Protein 2QQ9 (pdb70)

GO terms:
  GO:0017124 SH3 domain binding (F, IMP)
  GO:0042802 identical protein binding (F, IPI)

Organism: Corynebacterium diphtheriae (strain ATCC 700971 / NCTC 13129 / Biotype gravis) (NCBI:txid257309)

InterPro domains:
  IPR001367 Iron dependent repressor, metal binding and dimerisation domain [PF02742] (65-133)
  IPR007167 Ferrous iron transporter FeoA-like domain [SM00899] (150-225)
  IPR008988 Transcriptional repressor, C-terminal [SSF50037] (130-225)
  IPR022687 DTXR-type, HTH domain [PF01325] (3-61)
  IPR022687 DTXR-type, HTH domain [PS50944] (4-65)
  IPR022689 Iron dependent repressor [SM00529] (26-125)
  IPR036388 Winged helix-like DNA-binding domain superfamily [G3DSA:1.10.10.10] (1-72)
  IPR036390 Winged helix DNA-binding domain superfamily [SSF46785] (2-61)
  IPR036421 Iron dependent repressor, metal binding and dimerisation domain superfamily [G3DSA:1.10.60.10] (74-140)
  IPR036421 Iron dependent repressor, metal binding and dimerisation domain superfamily [SSF47979] (65-138)
  IPR038157 Ferrous iron transporter, core domain [G3DSA:2.30.30.90] (150-226)
  IPR040767 Diphteria toxin repressor/Iron-dependent repressor IdeR, SH3 domain [PF18357] (148-225)
  IPR050536 MntR/IdeR Metal-Dependent Regulators [PTHR33238] (1-136)

B-factor: mean 22.76, std 8.73, range [2.91, 58.87]

Radius of gyration: 19.01 Å; Cα contacts (8 Å, |Δi|>4): 325; chains: 1; bounding box: 36×39×54 Å

Secondary structure (DSSP, 8-state):
-HHHHHHHHHHHHHHHHHHT---BHHHHHHHHT--HHHHHHHHHHHHHTTSEEE-TTSBEEE-HHHHHHHHHHHHHHHHHHHHIIIII---HHHHHHHHHHHTTT--HHHHHHHHHHSS--SB-TTS-B---HHHH--BHHHH--SS-EEEEEEE--GGG-S--HHHHHHHHTT-SSSEEEEE-----EEESSS-EEE--HHHHHH-EEE--

Sequence (212 aa):
DLVATTTEMYLRTIYELEEEGVTPLRARIAERLEQSGPTVSQTVARMERRDGLVVVVASDRSLQMTPTTGRTTLATAVMRKHRLAERLLTTDIIGLDINKVHDEADRWEHVMSDEEVERRLVKVVLKDVSRSPFGNPIPGLDELGTRVIDAATSMPRKVRIVQINEIFQVETDQFTQLLLDADIRVGSEVEIVDRHITLSHNGKDVELLDDLAHTIRIEEEL

Structure (mmCIF, N/CA/C/O backbone):
data_2QQ9
#
_entry.id   2QQ9
#
_cell.length_a   62.711
_cell.length_b   62.711
_cell.length_c   107.414
_cell.angle_alpha   90.00
_cell.angle_beta   90.00
_cell.angle_gamma   120.00
#
_symmetry.space_group_name_H-M   'P 31 2 1'
#
loop_
_entity.id
_entity.type
_entity.pdbx_description
1 polymer 'Diphtheria toxin repressor'
2 non-polymer 'NICKEL (II) ION'
3 non-polymer 'PHOSPHATE ION'
4 water water
#
loop_
_atom_site.group_PDB
_atom_site.id
_atom_site.type_symbol
_atom_site.label_atom_id
_atom_site.label_alt_id
_atom_site.label_comp_id
_atom_site.label_asym_id
_atom_site.label_entity_id
_atom_site.label_seq_id
_atom_site.pdbx_PDB_ins_code
_atom_site.Cartn_x
_atom_site.Cartn_y
_atom_site.Cartn_z
_atom_site.occupancy
_atom_site.B_iso_or_equiv
_atom_site.auth_seq_id
_atom_site.auth_comp_id
_atom_site.auth_asym_id
_atom_site.auth_atom_id
_atom_site.pdbx_PDB_model_num
ATOM 1 N N . ASP A 1 3 ? -11.142 16.044 16.519 1.00 36.53 3 ASP A N 1
ATOM 2 C CA . ASP A 1 3 ? -10.108 16.436 15.522 1.00 36.04 3 ASP A CA 1
ATOM 3 C C . ASP A 1 3 ? -10.752 16.321 14.132 1.00 34.79 3 ASP A C 1
ATOM 4 O O . ASP A 1 3 ? -10.784 17.292 13.360 1.00 33.78 3 ASP A O 1
ATOM 9 N N . LEU A 1 4 ? -11.327 15.147 13.876 1.00 33.37 4 LEU A N 1
ATOM 10 C CA . LEU A 1 4 ? -11.560 14.639 12.529 1.00 31.88 4 LEU A CA 1
ATOM 11 C C . LEU A 1 4 ? -12.616 15.458 11.793 1.00 29.84 4 LEU A C 1
ATOM 12 O O . LEU A 1 4 ? -12.443 15.718 10.626 1.00 29.26 4 LEU A O 1
ATOM 17 N N . VAL A 1 5 ? -13.693 15.846 12.482 1.00 28.16 5 VAL A N 1
ATOM 18 C CA . VAL A 1 5 ? -14.802 16.579 11.843 1.00 26.02 5 VAL A CA 1
ATOM 19 C C . VAL A 1 5 ? -14.351 17.952 11.266 1.00 25.14 5 VAL A C 1
ATOM 20 O O . VAL A 1 5 ? -14.601 18.227 10.082 1.00 24.31 5 VAL A O 1
ATOM 24 N N . ALA A 1 6 ? -13.665 18.767 12.078 1.00 24.02 6 ALA A N 1
ATOM 25 C CA . ALA A 1 6 ? -13.152 20.121 11.681 1.00 23.67 6 ALA A CA 1
ATOM 26 C C . ALA A 1 6 ? -12.186 20.036 10.504 1.00 21.86 6 ALA A C 1
ATOM 27 O O . ALA A 1 6 ? -12.189 20.892 9.603 1.00 20.95 6 ALA A O 1
ATOM 29 N N . THR A 1 7 ? -11.353 19.000 10.552 1.00 21.05 7 THR A N 1
ATOM 30 C CA A THR A 1 7 ? -10.391 18.703 9.473 0.50 19.98 7 THR A CA 1
ATOM 31 C CA B THR A 1 7 ? -10.395 18.707 9.464 0.50 21.00 7 THR A CA 1
ATOM 32 C C . THR A 1 7 ? -11.137 18.450 8.134 1.00 19.19 7 THR A C 1
ATOM 33 O O . THR A 1 7 ? -10.855 19.087 7.136 1.00 18.92 7 THR A O 1
ATOM 40 N N . THR A 1 8 ? -12.074 17.493 8.135 1.00 18.47 8 THR A N 1
ATOM 41 C CA . THR A 1 8 ? -12.912 17.198 6.953 1.00 18.18 8 THR A CA 1
ATOM 42 C C . THR A 1 8 ? -13.554 18.484 6.423 1.00 16.48 8 THR A C 1
ATOM 43 O O . THR A 1 8 ? -13.462 18.852 5.255 1.00 16.67 8 THR A O 1
ATOM 47 N N . GLU A 1 9 ? -14.205 19.212 7.320 1.00 16.73 9 GLU A N 1
ATOM 48 C CA . GLU A 1 9 ? -14.829 20.472 6.894 1.00 16.70 9 GLU A CA 1
ATOM 49 C C . GLU A 1 9 ? -13.821 21.436 6.246 1.00 17.33 9 GLU A C 1
ATOM 50 O O . GLU A 1 9 ? -14.154 22.220 5.340 1.00 16.60 9 GLU A O 1
ATOM 56 N N . MET A 1 10 ? -12.584 21.430 6.749 1.00 16.59 10 MET A N 1
ATOM 57 C CA . MET A 1 10 ? -11.595 22.380 6.235 1.00 16.99 10 MET A CA 1
ATOM 58 C C . MET A 1 10 ? -11.213 21.932 4.824 1.00 14.88 10 MET A C 1
ATOM 59 O O . MET A 1 10 ? -11.154 22.782 3.923 1.00 15.49 10 MET A O 1
ATOM 64 N N . TYR A 1 11 ? -10.996 20.631 4.648 1.00 13.84 11 TYR A N 1
ATOM 65 C CA . TYR A 1 11 ? -10.707 20.095 3.299 1.00 15.72 11 TYR A CA 1
ATOM 66 C C . TYR A 1 11 ? -11.856 20.470 2.352 1.00 15.59 11 TYR A C 1
ATOM 67 O O . TYR A 1 11 ? -11.640 20.987 1.269 1.00 15.86 11 TYR A O 1
ATOM 76 N N . LEU A 1 12 ? -13.065 20.251 2.799 1.00 16.01 12 LEU A N 1
ATOM 77 C CA . LEU A 1 12 ? -14.242 20.592 1.975 1.00 16.76 12 LEU A CA 1
ATOM 78 C C . LEU A 1 12 ? -14.310 22.101 1.648 1.00 16.17 12 LEU A C 1
ATOM 79 O O . LEU A 1 12 ? -14.529 22.482 0.519 1.00 15.24 12 LEU A O 1
ATOM 84 N N . ARG A 1 13 ? -14.146 22.962 2.647 1.00 16.23 13 ARG A N 1
ATOM 85 C CA . ARG A 1 13 ? -14.285 24.395 2.369 1.00 16.89 13 ARG A CA 1
ATOM 86 C C . ARG A 1 13 ? -13.157 24.802 1.399 1.00 15.01 13 ARG A C 1
ATOM 87 O O . ARG A 1 13 ? -13.337 25.617 0.481 1.00 15.93 13 ARG A O 1
ATOM 95 N N . THR A 1 14 ? -11.979 24.224 1.599 1.00 13.27 14 THR A N 1
ATOM 96 C CA . THR A 1 14 ? -10.841 24.511 0.708 1.00 14.69 14 THR A CA 1
ATOM 97 C C . THR A 1 14 ? -11.146 24.097 -0.763 1.00 14.11 14 THR A C 1
ATOM 98 O O . THR A 1 14 ? -10.898 24.864 -1.669 1.00 14.76 14 THR A O 1
ATOM 102 N N . ILE A 1 15 ? -11.644 22.865 -0.993 1.00 13.57 15 ILE A N 1
ATOM 103 C CA . ILE A 1 15 ? -12.055 22.487 -2.351 1.00 13.68 15 ILE A CA 1
ATOM 104 C C . ILE A 1 15 ? -13.095 23.485 -2.903 1.00 13.78 15 ILE A C 1
ATOM 105 O O . ILE A 1 15 ? -12.961 23.971 -4.037 1.00 14.74 15 ILE A O 1
ATOM 110 N N . TYR A 1 16 ? -14.095 23.802 -2.093 1.00 14.80 16 TYR A N 1
ATOM 111 C CA . TYR A 1 16 ? -15.144 24.777 -2.449 1.00 16.21 16 TYR A CA 1
ATOM 112 C C . TYR A 1 16 ? -14.485 26.106 -2.917 1.00 16.53 16 TYR A C 1
ATOM 113 O O . TYR A 1 16 ? -14.741 26.630 -4.011 1.00 15.97 16 TYR A O 1
ATOM 122 N N . GLU A 1 17 ? -13.571 26.575 -2.106 1.00 17.39 17 GLU A N 1
ATOM 123 C CA . GLU A 1 17 ? -12.811 27.796 -2.355 1.00 1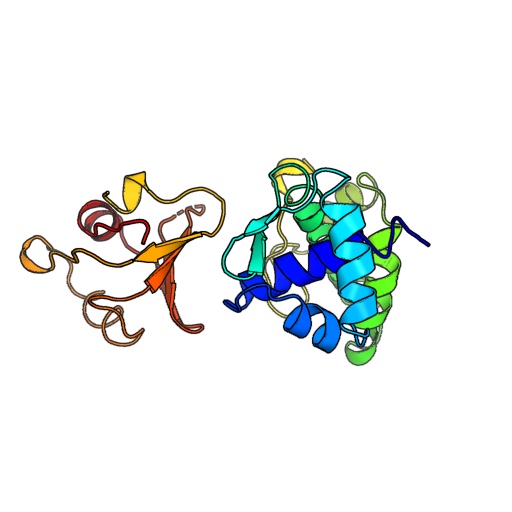8.32 17 GLU A CA 1
ATOM 124 C C . GLU A 1 17 ? -12.056 27.780 -3.686 1.00 17.68 17 GLU A C 1
ATOM 125 O O . GLU A 1 17 ? -12.089 28.738 -4.482 1.00 18.05 17 GLU A O 1
ATOM 131 N N . LEU A 1 18 ? -11.286 26.723 -3.893 1.00 17.04 18 LEU A N 1
ATOM 132 C CA . LEU A 1 18 ? -10.525 26.604 -5.126 1.00 17.55 18 LEU A CA 1
ATOM 133 C C . LEU A 1 18 ? -11.455 26.644 -6.373 1.00 17.25 18 LEU A C 1
ATOM 134 O O . LEU A 1 18 ? -11.156 27.334 -7.357 1.00 17.77 18 LEU A O 1
ATOM 139 N N . GLU A 1 19 ? -12.582 25.935 -6.310 1.00 18.01 19 GLU A N 1
ATOM 140 C CA . GLU A 1 19 ? -13.576 26.020 -7.375 1.00 19.15 19 GLU A CA 1
ATOM 141 C C . GLU A 1 19 ? -14.071 27.449 -7.596 1.00 20.40 19 GLU A C 1
ATOM 142 O O . GLU A 1 19 ? -14.211 27.890 -8.754 1.00 19.59 19 GLU A O 1
ATOM 148 N N . GLU A 1 20 ? -14.325 28.177 -6.497 1.00 19.34 20 GLU A N 1
ATOM 149 C CA . GLU A 1 20 ? -14.872 29.555 -6.630 1.00 21.33 20 GLU A CA 1
ATOM 150 C C . GLU A 1 20 ? -13.812 30.442 -7.303 1.00 21.77 20 GLU A C 1
ATOM 151 O O . GLU A 1 20 ? -14.116 31.418 -7.977 1.00 22.13 20 GLU A O 1
ATOM 157 N N . GLU A 1 21 ? -12.548 30.122 -7.039 1.00 22.11 21 GLU A N 1
ATOM 158 C CA . GLU A 1 21 ? -11.422 30.841 -7.574 1.00 23.46 21 GLU A CA 1
ATOM 159 C C . GLU A 1 21 ? -11.029 30.370 -8.990 1.00 23.64 21 GLU A C 1
ATOM 160 O O . GLU A 1 21 ? -10.223 31.039 -9.655 1.00 24.85 21 GLU A O 1
ATOM 166 N N . GLY A 1 22 ? -11.618 29.265 -9.453 1.00 23.48 22 GLY A N 1
ATOM 167 C CA . GLY A 1 22 ? -11.354 28.734 -10.824 1.00 23.10 22 GLY A CA 1
ATOM 168 C C . GLY A 1 22 ? -10.141 27.817 -10.926 1.00 23.12 22 GLY A C 1
ATOM 169 O O . GLY A 1 22 ? -9.646 27.495 -12.033 1.00 22.51 22 GLY A O 1
ATOM 170 N N . VAL A 1 23 ? -9.652 27.413 -9.762 1.00 22.25 23 VAL A N 1
ATOM 171 C CA . VAL A 1 23 ? -8.447 26.599 -9.654 1.00 22.08 23 VAL A CA 1
ATOM 172 C C . VAL A 1 23 ? -8.923 25.142 -9.554 1.00 22.47 23 VAL A C 1
ATOM 173 O O . VAL A 1 23 ? -9.881 24.823 -8.831 1.00 23.02 23 VAL A O 1
ATOM 177 N N . THR A 1 24 ? -8.223 24.272 -10.277 1.00 22.82 24 THR A N 1
ATOM 178 C CA . THR A 1 24 ? -8.482 22.842 -10.285 1.00 21.94 24 THR A CA 1
ATOM 179 C C . THR A 1 24 ? -8.188 22.304 -8.873 1.00 21.83 24 THR A C 1
ATOM 180 O O . THR A 1 24 ? -7.078 22.503 -8.388 1.00 21.94 24 THR A O 1
ATOM 184 N N . PRO A 1 25 ? -9.179 21.641 -8.208 1.00 21.77 25 PRO A N 1
ATOM 185 C CA . PRO A 1 25 ? -8.977 21.140 -6.829 1.00 22.25 25 PRO A CA 1
ATOM 186 C C . PRO A 1 25 ? -8.004 19.954 -6.800 1.00 21.21 25 PRO A C 1
ATOM 187 O O . PRO A 1 25 ? -8.419 18.806 -6.816 1.00 21.90 25 PRO A O 1
ATOM 191 N N . LEU A 1 26 ? -6.717 20.263 -6.825 1.00 21.14 26 LEU A N 1
ATOM 192 C CA . LEU A 1 26 ? -5.630 19.261 -6.749 1.00 19.88 26 LEU A CA 1
AT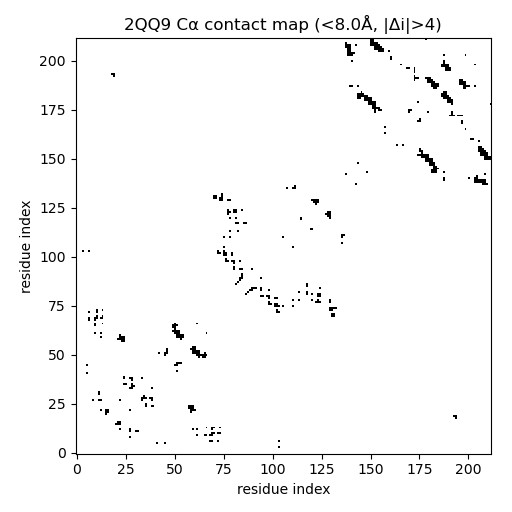OM 193 C C . LEU A 1 26 ? -5.141 19.117 -5.304 1.00 19.21 26 LEU A C 1
ATOM 194 O O . LEU A 1 26 ? -5.099 20.092 -4.544 1.00 18.51 26 LEU A O 1
ATOM 199 N N . ARG A 1 27 ? -4.758 17.893 -4.921 1.00 18.69 27 ARG A N 1
ATOM 200 C CA . ARG A 1 27 ? -4.332 17.615 -3.566 1.0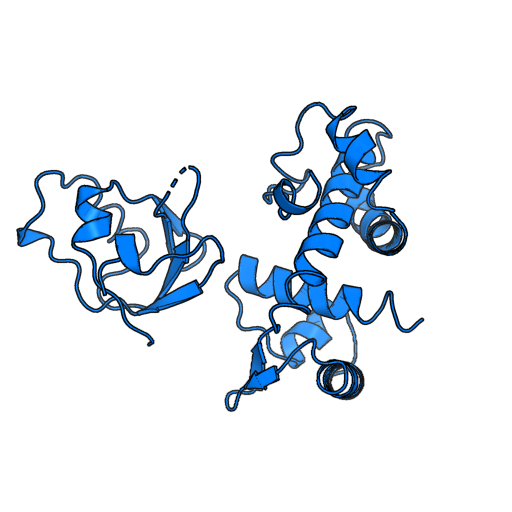0 18.95 27 ARG A CA 1
ATOM 201 C C . ARG A 1 27 ? -3.109 18.493 -3.174 1.00 17.69 27 ARG A C 1
ATOM 202 O O . ARG A 1 27 ? -3.035 18.929 -2.027 1.00 17.70 27 ARG A O 1
ATOM 210 N N . ALA A 1 28 ? -2.233 18.806 -4.120 1.00 19.04 28 ALA A N 1
ATOM 211 C CA . ALA A 1 28 ? -0.997 19.594 -3.787 1.00 19.50 28 ALA A CA 1
ATOM 212 C C . ALA A 1 28 ? -1.408 21.073 -3.527 1.00 19.40 28 ALA A C 1
ATOM 213 O O . ALA A 1 28 ? -0.774 21.783 -2.724 1.00 17.95 28 ALA A O 1
ATOM 215 N N . ARG A 1 29 ? -2.492 21.485 -4.197 1.00 19.82 29 ARG A N 1
ATOM 216 C CA . ARG A 1 29 ? -3.088 22.830 -4.014 1.00 19.68 29 ARG A CA 1
ATOM 217 C C . ARG A 1 29 ? -3.783 22.969 -2.674 1.00 19.24 29 ARG A C 1
ATOM 218 O O . ARG A 1 29 ? -3.735 24.046 -2.050 1.00 18.91 29 ARG A O 1
ATOM 226 N N . ILE A 1 30 ? -4.428 21.877 -2.221 1.00 18.87 30 ILE A N 1
ATOM 227 C CA . ILE A 1 30 ? -5.000 21.798 -0.898 1.00 19.59 30 ILE A CA 1
ATOM 228 C C . ILE A 1 30 ? -3.919 21.719 0.191 1.00 18.92 30 ILE A C 1
ATOM 229 O O . ILE A 1 30 ? -3.992 22.451 1.177 1.00 17.32 30 ILE A O 1
ATOM 234 N N . ALA A 1 31 ? -2.927 20.858 -0.014 1.00 18.64 31 ALA A N 1
ATOM 235 C CA . ALA A 1 31 ? -1.777 20.765 0.918 1.00 18.09 31 ALA A CA 1
ATOM 236 C C . ALA A 1 31 ? -1.192 22.186 1.072 1.00 18.60 31 ALA A C 1
ATOM 237 O O . ALA A 1 31 ? -1.094 22.688 2.158 1.00 18.86 31 ALA A O 1
ATOM 239 N N . GLU A 1 32 ? -0.897 22.853 -0.027 1.00 19.54 32 GLU A N 1
ATOM 240 C CA . GLU A 1 32 ? -0.226 24.147 0.046 1.00 20.59 32 GLU A CA 1
ATOM 241 C C . GLU A 1 32 ? -1.118 25.130 0.801 1.00 19.96 32 GLU A C 1
ATOM 242 O O . GLU A 1 32 ? -0.649 25.821 1.694 1.00 20.61 32 GLU A O 1
ATOM 248 N N . ARG A 1 33 ? -2.405 25.185 0.445 1.00 19.78 33 ARG A N 1
ATOM 249 C CA . ARG A 1 33 ? -3.302 26.186 1.060 1.00 20.68 33 ARG A CA 1
ATOM 250 C C . ARG A 1 33 ? -3.532 26.003 2.574 1.00 20.86 33 ARG A C 1
ATOM 251 O O . ARG A 1 33 ? -3.517 26.980 3.342 1.00 21.13 33 ARG A O 1
ATOM 259 N N . LEU A 1 34 ? -3.733 24.752 2.986 1.00 18.22 34 LEU A N 1
ATOM 260 C CA . LEU A 1 34 ? -3.841 24.386 4.389 1.00 18.97 34 LEU A CA 1
ATOM 261 C C . LEU A 1 34 ? -2.485 24.239 5.097 1.00 19.32 34 LEU A C 1
ATOM 262 O O . LEU A 1 34 ? -2.427 23.940 6.307 1.00 18.26 34 LEU A O 1
ATOM 267 N N . GLU A 1 35 ? -1.397 24.442 4.361 1.00 18.75 35 GLU A N 1
ATOM 268 C CA . GLU A 1 35 ? -0.069 24.295 4.984 1.00 20.35 35 GLU A CA 1
ATOM 269 C C . GLU A 1 35 ? 0.054 22.902 5.645 1.00 19.39 35 GLU A C 1
ATOM 270 O O . GLU A 1 35 ? 0.438 22.753 6.808 1.00 17.68 35 GLU A O 1
ATOM 276 N N . GLN A 1 36 ? -0.351 21.892 4.879 1.00 17.97 36 GLN A N 1
ATOM 277 C CA . GLN A 1 36 ? -0.278 20.506 5.303 1.00 17.99 36 GLN A CA 1
ATOM 278 C C . GLN A 1 36 ? 0.555 19.749 4.303 1.00 17.61 36 GLN A C 1
ATOM 279 O O . GLN A 1 36 ? 0.666 20.150 3.105 1.00 19.07 36 GLN A O 1
ATOM 285 N N . SER A 1 37 ? 1.160 18.643 4.729 1.00 16.51 37 SER A N 1
ATOM 286 C CA . SER A 1 37 ? 1.921 17.894 3.771 1.00 13.89 37 SER A CA 1
ATOM 287 C C . SER A 1 37 ? 1.013 17.157 2.751 1.00 13.81 37 SER A C 1
ATOM 288 O O . SER A 1 37 ? -0.126 16.846 3.067 1.00 12.89 37 SER A O 1
ATOM 291 N N . GLY A 1 38 ? 1.555 16.941 1.563 1.00 13.51 38 GLY A N 1
ATOM 292 C CA . GLY A 1 38 ? 0.905 16.143 0.503 1.00 15.57 38 GLY A CA 1
ATOM 293 C C . GLY A 1 38 ? 0.499 14.756 1.000 1.00 14.56 38 GLY A C 1
ATOM 294 O O . GLY A 1 38 ? -0.674 14.324 0.858 1.00 14.61 38 GLY A O 1
ATOM 295 N N . PRO A 1 39 ? 1.447 14.032 1.545 1.00 15.03 39 PRO A N 1
ATOM 296 C CA . PRO A 1 39 ? 1.125 12.725 2.145 1.00 15.97 39 PRO A CA 1
ATOM 297 C C . PRO A 1 39 ? -0.036 12.815 3.152 1.00 16.18 39 PRO A C 1
ATOM 298 O O . PRO A 1 39 ? -1.025 12.069 3.063 1.00 16.44 39 PRO A O 1
ATOM 302 N N . THR A 1 40 ? 0.032 13.785 4.061 1.00 14.96 40 THR A N 1
ATOM 303 C CA . THR A 1 40 ? -1.007 14.023 5.063 1.00 17.04 40 THR A CA 1
ATOM 304 C C . THR A 1 40 ? -2.381 14.266 4.418 1.00 16.59 40 THR A C 1
ATOM 305 O O . THR A 1 40 ? -3.399 13.745 4.828 1.00 18.39 40 THR A O 1
ATOM 309 N N . VAL A 1 41 ? -2.375 15.133 3.430 1.00 16.84 41 VAL A N 1
ATOM 310 C CA . VAL A 1 41 ? -3.569 15.419 2.681 1.00 15.66 41 VAL A CA 1
ATOM 311 C C . VAL A 1 41 ? -4.068 14.108 1.985 1.00 16.21 41 VAL A C 1
ATOM 312 O O . VAL A 1 41 ? -5.270 13.832 1.998 1.00 16.47 41 VAL A O 1
ATOM 316 N N . SER A 1 42 ? -3.174 13.317 1.397 1.00 16.22 42 SER A N 1
ATOM 317 C CA . SER A 1 42 ? -3.602 12.082 0.714 1.00 17.44 42 SER A CA 1
ATOM 318 C C . SER A 1 42 ? -4.360 11.178 1.703 1.00 17.43 42 SER A C 1
ATOM 319 O O . SER A 1 42 ? -5.384 10.571 1.358 1.00 17.32 42 SER A O 1
ATOM 322 N N . GLN A 1 43 ? -3.860 11.127 2.934 1.00 16.88 43 GLN A N 1
ATOM 323 C CA . GLN A 1 43 ? -4.445 10.296 4.024 1.00 18.43 43 GLN A CA 1
ATOM 324 C C . GLN A 1 43 ? -5.905 10.723 4.369 1.00 18.29 43 GLN A C 1
ATOM 325 O O . GLN A 1 43 ? -6.831 9.881 4.417 1.00 18.91 43 GLN A O 1
ATOM 331 N N . THR A 1 44 ? -6.117 12.027 4.551 1.00 17.97 44 THR A N 1
ATOM 332 C CA . THR A 1 44 ? -7.428 12.582 4.846 1.00 18.98 44 THR A CA 1
ATOM 333 C C . THR A 1 44 ? -8.399 12.406 3.647 1.00 18.04 44 THR A C 1
ATOM 334 O O . THR A 1 44 ? -9.545 11.936 3.820 1.00 16.14 44 THR A O 1
ATOM 338 N N . VAL A 1 45 ? -7.945 12.769 2.454 1.00 15.87 45 VAL A N 1
ATOM 339 C CA . VAL A 1 45 ? -8.745 12.555 1.209 1.00 16.51 45 VAL A CA 1
ATOM 340 C C . VAL A 1 45 ? -9.185 11.101 1.035 1.00 16.74 45 VAL A C 1
ATOM 341 O O . VAL A 1 45 ? -10.360 10.835 0.672 1.00 16.38 45 VAL A O 1
ATOM 345 N N . ALA A 1 46 ? -8.286 10.154 1.323 1.00 15.49 46 ALA A N 1
ATOM 346 C CA . ALA A 1 46 ? -8.625 8.713 1.278 1.00 18.40 46 ALA A CA 1
ATOM 347 C C . ALA A 1 46 ? -9.803 8.354 2.203 1.00 18.01 46 ALA A C 1
ATOM 348 O O . ALA A 1 46 ? -10.740 7.640 1.795 1.00 19.03 46 ALA A O 1
ATOM 350 N N . ARG A 1 47 ? -9.725 8.832 3.429 1.00 17.84 47 ARG A N 1
ATOM 351 C CA . ARG A 1 47 ? -10.816 8.748 4.414 1.00 19.87 47 ARG A CA 1
ATOM 352 C C . ARG A 1 47 ? -12.080 9.420 3.884 1.00 19.35 47 ARG A C 1
ATOM 353 O O . ARG A 1 47 ? -13.191 8.849 3.979 1.00 17.35 47 ARG A O 1
ATOM 361 N N . MET A 1 48 ? -11.918 10.619 3.319 1.00 17.77 48 MET A N 1
ATOM 362 C CA . MET A 1 48 ? -13.075 11.342 2.743 1.00 18.18 48 MET A CA 1
ATOM 363 C C . MET A 1 48 ? -13.764 10.610 1.591 1.00 18.69 48 MET A C 1
ATOM 364 O O . MET A 1 48 ? -15.004 10.683 1.464 1.00 19.11 48 MET A O 1
ATOM 369 N N . GLU A 1 49 ? -12.978 9.919 0.749 1.00 17.84 49 GLU A N 1
ATOM 370 C CA . GLU A 1 49 ? -13.515 9.017 -0.290 1.00 20.18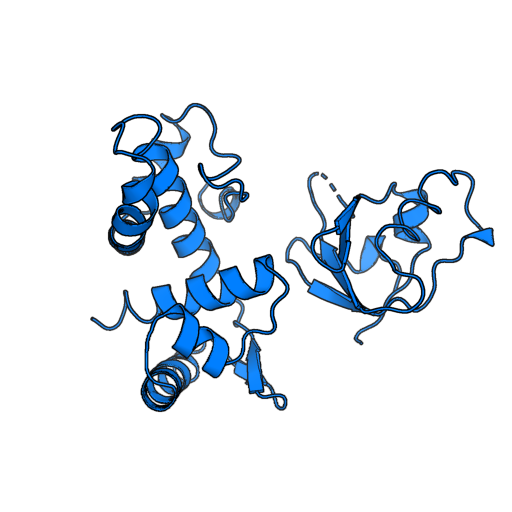 49 GLU A CA 1
ATOM 371 C C . GLU A 1 49 ? -14.302 7.879 0.342 1.00 21.16 49 GLU A C 1
ATOM 372 O O . GLU A 1 49 ? -15.402 7.555 -0.093 1.00 20.20 49 GLU A O 1
ATOM 378 N N . ARG A 1 50 ? -13.676 7.250 1.335 1.00 21.45 50 ARG A N 1
ATOM 379 C CA A ARG A 1 50 ? -14.313 6.205 2.121 0.50 22.66 50 ARG A CA 1
ATOM 380 C CA B ARG A 1 50 ? -14.317 6.204 2.125 0.50 22.88 50 ARG A CA 1
ATOM 381 C C . ARG A 1 50 ? -15.648 6.645 2.738 1.00 22.63 50 ARG A C 1
ATOM 382 O O . ARG A 1 50 ? -16.610 5.848 2.772 1.00 23.26 50 ARG A O 1
ATOM 397 N N . ASP A 1 51 ? -15.696 7.892 3.200 1.00 23.19 51 ASP A N 1
ATOM 398 C CA . ASP A 1 51 ? -16.897 8.511 3.797 1.00 23.18 51 ASP A CA 1
ATOM 399 C C . ASP A 1 51 ? -17.911 9.023 2.729 1.00 22.11 51 ASP A C 1
ATOM 400 O O . ASP A 1 51 ? -18.935 9.600 3.074 1.00 21.02 51 ASP A O 1
ATOM 405 N N . GLY A 1 52 ? -17.617 8.838 1.449 1.00 19.31 52 GLY A N 1
ATOM 406 C CA . GLY A 1 52 ? -18.527 9.289 0.373 1.00 18.07 52 GLY A CA 1
ATOM 407 C C . GLY A 1 52 ? -18.591 10.789 0.062 1.00 16.50 52 GLY A C 1
ATOM 408 O O . GLY A 1 52 ? -19.524 11.236 -0.587 1.00 17.14 52 GLY A O 1
ATOM 409 N N . LEU A 1 53 ? -17.598 11.560 0.495 1.00 15.76 53 LEU A N 1
ATOM 410 C CA . LEU A 1 53 ? -17.627 13.030 0.376 1.00 16.35 53 LEU A CA 1
ATOM 411 C C . LEU A 1 53 ? -16.939 13.587 -0.869 1.00 16.68 53 LEU A C 1
ATOM 412 O O . LEU A 1 53 ? -17.137 14.749 -1.244 1.00 16.28 53 LEU A O 1
ATOM 417 N N . VAL A 1 54 ? -16.052 12.770 -1.450 1.00 16.77 54 VAL A N 1
ATOM 418 C CA A VAL A 1 54 ? -15.231 13.175 -2.583 0.50 16.20 54 VAL A CA 1
ATOM 419 C CA B VAL A 1 54 ? -15.253 13.176 -2.608 0.50 15.68 54 VAL A CA 1
ATOM 420 C C . VAL A 1 54 ? -14.871 11.957 -3.419 1.00 15.45 54 VAL A C 1
ATOM 421 O O . VAL A 1 54 ? -14.749 10.858 -2.890 1.00 17.19 54 VAL A O 1
ATOM 428 N N . VAL A 1 55 ? -14.681 12.176 -4.715 1.00 16.13 55 VAL A N 1
ATOM 429 C CA . VAL A 1 55 ? -14.124 11.219 -5.636 1.00 16.93 55 VAL A CA 1
ATOM 430 C C . VAL A 1 55 ? -12.849 11.847 -6.203 1.00 16.38 55 VAL A C 1
ATOM 431 O O . VAL A 1 55 ? -12.783 13.074 -6.495 1.00 15.07 55 VAL A O 1
ATOM 435 N N . VAL A 1 56 ? -11.816 11.031 -6.299 1.00 15.18 56 VAL A N 1
ATOM 436 C CA . VAL A 1 56 ? -10.585 11.470 -6.961 1.00 16.56 56 VAL A CA 1
ATOM 437 C C . VAL A 1 56 ? -10.688 11.030 -8.418 1.00 16.37 56 VAL A C 1
ATOM 438 O O . VAL A 1 56 ? -10.592 9.819 -8.707 1.00 15.97 56 VAL A O 1
ATOM 442 N N . ALA A 1 57 ? -10.886 11.994 -9.325 1.00 16.69 57 ALA A N 1
ATOM 443 C CA . ALA A 1 57 ? -11.072 11.692 -10.752 1.00 18.59 57 ALA A CA 1
ATOM 444 C C . ALA A 1 57 ? -9.724 11.223 -11.330 1.00 19.41 57 ALA A C 1
ATOM 445 O O . ALA A 1 57 ? -8.683 11.365 -10.663 1.00 18.52 57 ALA A O 1
ATOM 447 N N . SER A 1 58 ? -9.767 10.680 -12.537 1.00 19.15 58 SER A N 1
ATOM 448 C CA . SER A 1 58 ? -8.639 9.996 -13.154 1.00 21.07 58 SER A CA 1
ATOM 449 C C . SER A 1 58 ? -7.505 10.983 -13.423 1.00 21.38 58 SER A C 1
ATOM 450 O O . SER A 1 58 ? -6.346 10.594 -13.550 1.00 23.46 58 SER A O 1
ATOM 453 N N . ASP A 1 59 ? -7.869 12.263 -13.446 1.00 22.68 59 ASP A N 1
ATOM 454 C CA . ASP A 1 59 ? -6.961 13.378 -13.640 1.00 22.46 59 ASP A CA 1
ATOM 455 C C . ASP A 1 59 ? -6.432 13.919 -12.281 1.00 22.13 59 ASP A C 1
ATOM 456 O O . ASP A 1 59 ? -5.662 14.885 -12.249 1.00 21.38 59 ASP A O 1
ATOM 461 N N . ARG A 1 60 ? -6.871 13.299 -11.175 1.00 21.44 60 ARG A N 1
ATOM 462 C CA . ARG A 1 60 ? -6.367 13.573 -9.831 1.00 22.24 60 ARG A CA 1
ATOM 463 C C . ARG A 1 60 ? -7.061 14.781 -9.150 1.00 20.99 60 ARG A C 1
ATOM 464 O O . ARG A 1 60 ? -6.802 15.094 -7.987 1.00 22.06 60 ARG A O 1
ATOM 472 N N . SER A 1 61 ? -7.984 15.424 -9.858 1.00 20.63 61 SER A N 1
ATOM 473 C CA . SER A 1 61 ? -8.809 16.434 -9.216 1.00 19.19 61 SER A CA 1
ATOM 474 C C . SER A 1 61 ? -9.836 15.762 -8.312 1.00 18.97 61 SER A C 1
ATOM 475 O O . SER A 1 61 ? -10.179 14.588 -8.487 1.00 19.08 61 SER A O 1
ATOM 478 N N . LEU A 1 62 ? -10.287 16.524 -7.335 1.00 19.50 62 LEU A N 1
ATOM 479 C CA . LEU A 1 62 ? -11.197 16.059 -6.322 1.00 20.33 62 LEU A CA 1
ATOM 480 C C . LEU A 1 62 ? -12.577 16.591 -6.678 1.00 20.03 62 LEU A C 1
ATOM 481 O O . LEU A 1 62 ? -12.748 17.808 -6.778 1.00 21.08 62 LEU A O 1
ATOM 486 N N . GLN A 1 63 ? -13.498 15.680 -6.951 1.00 18.94 63 GLN A N 1
ATOM 487 C CA . GLN A 1 63 ? -14.896 16.048 -7.222 1.00 18.94 63 GLN A CA 1
ATOM 488 C C . GLN A 1 63 ? -15.688 15.804 -5.974 1.00 16.84 63 GLN A C 1
ATOM 489 O O . GLN A 1 63 ? -15.903 14.663 -5.589 1.00 16.85 63 GLN A O 1
ATOM 495 N N . MET A 1 64 ? -16.170 16.866 -5.362 1.00 16.54 64 MET A N 1
ATOM 496 C CA . MET A 1 64 ? -17.059 16.670 -4.235 1.00 17.18 64 MET A CA 1
ATOM 497 C C . MET A 1 64 ? -18.351 15.985 -4.672 1.00 15.31 64 MET A C 1
ATOM 498 O O . MET A 1 64 ? -18.950 16.338 -5.675 1.00 17.15 64 MET A O 1
ATOM 503 N N . THR A 1 65 ? -18.722 14.941 -3.943 1.00 16.28 65 THR A N 1
ATOM 504 C CA . THR A 1 65 ? -20.037 14.291 -4.144 1.00 16.75 65 THR A CA 1
ATOM 505 C C . THR A 1 65 ? -21.170 15.238 -3.682 1.00 17.22 65 THR A C 1
ATOM 506 O O . THR A 1 65 ? -20.889 16.225 -3.017 1.00 16.37 65 THR A O 1
ATOM 510 N N . PRO A 1 66 ? -22.454 14.961 -4.074 1.00 18.24 66 PRO A N 1
ATOM 511 C CA . PRO A 1 66 ? -23.505 15.855 -3.541 1.00 18.68 66 PRO A CA 1
ATOM 512 C C . PRO A 1 66 ? -23.468 16.040 -2.011 1.00 19.33 66 PRO A C 1
ATOM 513 O O . PRO A 1 66 ? -23.419 17.167 -1.584 1.00 19.34 66 PRO A O 1
ATOM 517 N N . THR A 1 67 ? -23.444 14.976 -1.196 1.00 19.87 67 THR A N 1
ATOM 518 C CA A THR A 1 67 ? -23.268 15.147 0.258 0.50 20.33 67 THR A CA 1
ATOM 519 C CA B THR A 1 67 ? -23.253 15.147 0.273 0.50 20.06 67 THR A CA 1
ATOM 520 C C . THR A 1 67 ? -22.010 15.984 0.657 1.00 20.34 67 THR A C 1
ATOM 521 O O . THR A 1 67 ? -22.070 16.898 1.515 1.00 18.57 67 THR A O 1
ATOM 528 N N . GLY A 1 68 ? -20.878 15.708 0.027 1.00 18.76 68 GLY A N 1
ATOM 529 C CA . GLY A 1 68 ? -19.649 16.497 0.280 1.00 19.64 68 GLY A CA 1
ATOM 530 C C . GLY A 1 68 ? -19.840 17.977 0.000 1.00 19.11 68 GLY A C 1
ATOM 531 O O . GLY A 1 68 ? -19.479 18.848 0.813 1.00 19.64 68 GLY A O 1
ATOM 532 N N . ARG A 1 69 ? -20.486 18.271 -1.133 1.00 17.96 69 ARG A N 1
ATOM 533 C CA . ARG A 1 69 ? -20.736 19.633 -1.550 1.00 16.90 69 ARG A CA 1
ATOM 534 C C . ARG A 1 69 ? -21.724 20.339 -0.595 1.00 15.83 69 ARG A C 1
ATOM 535 O O . ARG A 1 69 ? -21.537 21.495 -0.249 1.00 14.71 69 ARG A O 1
ATOM 543 N N . THR A 1 70 ? -22.773 19.646 -0.193 1.00 16.67 70 THR A N 1
ATOM 544 C CA A THR A 1 70 ? -23.719 20.195 0.792 0.50 16.29 70 THR A CA 1
ATOM 545 C CA B THR A 1 70 ? -23.712 20.196 0.789 0.50 16.65 70 THR A CA 1
ATOM 546 C C . THR A 1 70 ? -22.964 20.641 2.057 1.00 15.57 70 THR A C 1
ATOM 547 O O . THR A 1 70 ? -23.164 21.745 2.550 1.00 16.97 70 THR A O 1
ATOM 554 N N . LEU A 1 71 ? -22.109 19.755 2.578 1.00 15.86 71 LEU A N 1
ATOM 555 C CA . LEU A 1 71 ? -21.292 20.020 3.754 1.00 15.34 71 LEU A CA 1
ATOM 556 C C . LEU A 1 71 ? -20.320 21.153 3.481 1.00 15.45 71 LEU A C 1
ATOM 557 O O . LEU A 1 71 ? -20.233 22.058 4.317 1.00 15.52 71 LEU A O 1
ATOM 562 N N . ALA A 1 72 ? -19.604 21.103 2.350 1.00 13.74 72 ALA A N 1
ATOM 563 C CA . ALA A 1 72 ? -18.726 22.224 1.962 1.00 14.82 72 ALA A CA 1
ATOM 564 C C . ALA A 1 72 ? -19.500 23.578 2.007 1.00 14.48 72 ALA A C 1
ATOM 565 O O . ALA A 1 72 ? -19.027 24.561 2.581 1.00 14.49 72 ALA A O 1
ATOM 567 N N . THR A 1 73 ? -20.663 23.584 1.352 1.00 15.22 73 THR A N 1
ATOM 568 C CA . THR A 1 73 ? -21.476 24.807 1.247 1.00 15.44 73 THR A CA 1
ATOM 569 C C . THR A 1 73 ? -21.844 25.360 2.647 1.00 14.73 73 THR A C 1
ATOM 570 O O . THR A 1 73 ? -21.769 26.595 2.893 1.00 15.00 73 THR A O 1
ATOM 574 N N . ALA A 1 74 ? -22.232 24.437 3.528 1.00 14.14 74 ALA A N 1
ATOM 575 C CA . ALA A 1 74 ? -22.602 24.773 4.922 1.00 13.60 74 ALA A CA 1
ATOM 576 C C . ALA A 1 74 ? -21.485 25.403 5.748 1.00 13.10 74 ALA A C 1
ATOM 577 O O . ALA A 1 74 ? -21.666 26.435 6.431 1.00 13.01 74 ALA A O 1
ATOM 579 N N . VAL A 1 75 ? -20.301 24.796 5.652 1.00 13.93 75 VAL A N 1
ATOM 580 C CA . VAL A 1 75 ? -19.101 25.285 6.306 1.00 14.81 75 VAL A CA 1
ATOM 581 C C . VAL A 1 75 ? -18.788 26.667 5.710 1.00 15.76 75 VAL A C 1
ATOM 582 O O . VAL A 1 75 ? -18.506 27.610 6.442 1.00 14.65 75 VAL A O 1
ATOM 586 N N . MET A 1 76 ? -18.813 26.798 4.381 1.00 14.25 76 MET A N 1
ATOM 587 C CA . MET A 1 76 ? -18.546 28.142 3.763 1.00 15.05 76 MET A CA 1
ATOM 588 C C . MET A 1 76 ? -19.564 29.198 4.300 1.00 13.86 76 MET A C 1
ATOM 589 O O . MET A 1 76 ? -19.188 30.299 4.615 1.00 14.59 76 MET A O 1
ATOM 594 N N . ARG A 1 77 ? -20.818 28.792 4.412 1.00 13.41 77 ARG A N 1
ATOM 595 C CA . ARG A 1 77 ? -21.898 29.662 4.866 1.00 14.58 77 ARG A CA 1
ATOM 596 C C . ARG A 1 77 ? -21.597 30.131 6.306 1.00 13.46 77 ARG A C 1
ATOM 597 O O . ARG A 1 77 ? -21.547 31.364 6.560 1.00 14.46 77 ARG A O 1
ATOM 605 N N . LYS A 1 78 ? -21.373 29.177 7.213 1.00 12.91 78 LYS A N 1
ATOM 606 C CA . LYS A 1 78 ? -21.033 29.497 8.638 1.00 14.02 78 LYS A CA 1
ATOM 607 C C . LYS A 1 78 ? -19.812 30.404 8.681 1.00 14.41 78 LYS A C 1
ATOM 608 O O . LYS A 1 78 ? -19.776 31.399 9.407 1.00 15.35 78 LYS A O 1
ATOM 614 N N . HIS A 1 79 ? -18.826 30.081 7.850 1.00 14.75 79 HIS A N 1
ATOM 615 C CA . HIS A 1 79 ? -17.583 30.815 7.841 1.00 15.73 79 HIS A CA 1
ATOM 616 C C . HIS A 1 79 ? -17.875 32.275 7.502 1.00 14.66 79 HIS A C 1
ATOM 617 O O . HIS A 1 79 ? -17.550 33.170 8.242 1.00 14.99 79 HIS A O 1
ATOM 624 N N . ARG A 1 80 ? -18.508 32.475 6.364 1.00 15.74 80 ARG A N 1
ATOM 625 C CA . ARG A 1 80 ? -18.841 33.843 5.930 1.00 15.96 80 ARG A CA 1
ATOM 626 C C . ARG A 1 80 ? -19.801 34.621 6.839 1.00 15.41 80 ARG A C 1
ATOM 627 O O . ARG A 1 80 ? -19.596 35.838 7.058 1.00 15.64 80 ARG A O 1
ATOM 635 N N . LEU A 1 81 ? -20.823 33.924 7.372 1.00 16.06 81 LEU A N 1
ATOM 636 C CA . LEU A 1 81 ? -21.697 34.529 8.401 1.00 17.63 81 LEU A CA 1
ATOM 637 C C . LEU A 1 81 ? -20.916 34.905 9.670 1.00 16.37 81 LEU A C 1
ATOM 638 O O . LEU A 1 81 ? -21.144 35.993 10.205 1.00 17.42 81 LEU A O 1
ATOM 643 N N . ALA A 1 82 ? -19.976 34.055 10.089 1.00 15.35 82 ALA A N 1
ATOM 644 C CA . ALA A 1 82 ? -19.143 34.358 11.252 1.00 16.85 82 ALA A CA 1
ATOM 645 C C . ALA A 1 82 ? -18.286 35.613 11.013 1.00 16.43 82 ALA A C 1
ATOM 646 O O . ALA A 1 82 ? -18.165 36.507 11.870 1.00 16.52 82 ALA A O 1
ATOM 648 N N . GLU A 1 83 ? -17.752 35.716 9.794 1.00 15.96 83 GLU A N 1
ATOM 649 C CA . GLU A 1 83 ? -16.958 36.877 9.381 1.00 16.02 83 GLU A CA 1
ATOM 650 C C . GLU A 1 83 ? -17.814 38.144 9.430 1.00 16.92 83 GLU A C 1
ATOM 651 O O . GLU A 1 83 ? -17.402 39.134 10.052 1.00 14.76 83 GLU A O 1
ATOM 657 N N . ARG A 1 84 ? -18.996 38.105 8.816 1.00 16.13 84 ARG A N 1
ATOM 658 C CA . ARG A 1 84 ? -19.979 39.170 8.974 1.00 17.78 84 ARG A CA 1
ATOM 659 C C . ARG A 1 84 ? -20.217 39.561 10.456 1.00 17.12 84 ARG A C 1
ATOM 660 O O . ARG A 1 84 ? -20.177 40.748 10.781 1.00 19.18 84 ARG A O 1
ATOM 668 N N . LEU A 1 85 ? -20.528 38.588 11.290 1.00 17.70 85 LEU A N 1
ATOM 669 C CA . LEU A 1 85 ? -20.806 38.819 12.728 1.00 18.14 85 LEU A CA 1
ATOM 670 C C . LEU A 1 85 ? -19.607 39.554 13.379 1.00 17.21 85 LEU A C 1
ATOM 671 O O . LEU A 1 85 ? -19.787 40.517 14.093 1.00 17.43 85 LEU A O 1
ATOM 676 N N . LEU A 1 86 ? -18.423 39.061 13.102 1.00 16.46 86 LEU A N 1
ATOM 677 C CA . LEU A 1 86 ? -17.182 39.534 13.727 1.00 19.73 86 LEU A CA 1
ATOM 678 C C . LEU A 1 86 ? -16.859 40.978 13.321 1.00 18.80 86 LEU A C 1
ATOM 679 O O . LEU A 1 86 ? -16.401 41.803 14.125 1.00 20.15 86 LEU A O 1
ATOM 684 N N . THR A 1 87 ? -17.081 41.274 12.033 1.00 19.15 87 THR A N 1
ATOM 685 C CA A THR A 1 87 ? -16.832 42.610 11.512 0.50 18.39 87 THR A CA 1
ATOM 686 C CA B THR A 1 87 ? -16.827 42.594 11.494 0.50 19.29 87 THR A CA 1
ATOM 687 C C . THR A 1 87 ? -17.928 43.581 11.910 1.00 18.85 87 THR A C 1
ATOM 688 O O . THR A 1 87 ? -17.659 44.638 12.506 1.00 19.53 87 THR A O 1
ATOM 695 N N . ASP A 1 88 ? -19.172 43.236 11.559 1.00 18.94 88 ASP A N 1
ATOM 696 C CA . ASP A 1 88 ? -20.283 44.162 11.632 1.00 18.73 88 ASP A CA 1
ATOM 697 C C . ASP A 1 88 ? -20.715 44.551 13.040 1.00 18.55 88 ASP A C 1
ATOM 698 O O . ASP A 1 88 ? -21.098 45.712 13.264 1.00 18.73 88 ASP A O 1
ATOM 703 N N . ILE A 1 89 ? -20.706 43.553 13.933 1.00 18.73 89 ILE A N 1
ATOM 704 C CA . ILE A 1 89 ? -21.337 43.666 15.232 1.00 19.40 89 ILE A CA 1
ATOM 705 C C . ILE A 1 89 ? -20.261 43.742 16.314 1.00 19.91 89 ILE A C 1
ATOM 706 O O . ILE A 1 89 ? -20.258 44.676 17.108 1.00 20.34 89 ILE A O 1
ATOM 711 N N . ILE A 1 90 ? -19.369 42.756 16.289 1.00 19.05 90 ILE A N 1
ATOM 712 C CA . ILE A 1 90 ? -18.291 42.600 17.261 1.00 19.49 90 ILE A CA 1
ATOM 713 C C . ILE A 1 90 ? -17.200 43.644 17.067 1.00 18.55 90 ILE A C 1
ATOM 714 O O . ILE A 1 90 ? -16.649 44.144 18.032 1.00 17.58 90 ILE A O 1
ATOM 719 N N . GLY A 1 91 ? -16.911 43.978 15.816 1.00 18.76 91 GLY A N 1
ATOM 720 C CA . GLY A 1 91 ? -15.917 45.013 15.489 1.00 17.84 91 GLY A CA 1
ATOM 721 C C . GLY A 1 91 ? -14.477 44.539 15.632 1.00 19.36 91 GLY A C 1
ATOM 722 O O . GLY A 1 91 ? -13.566 45.345 15.873 1.00 19.72 91 GLY A O 1
ATOM 723 N N . LEU A 1 92 ? -14.265 43.231 15.484 1.00 19.96 92 LEU A N 1
ATOM 724 C CA . LEU A 1 92 ? -12.902 42.719 15.526 1.00 20.80 92 LEU A CA 1
ATOM 725 C C . LEU A 1 92 ? -12.091 43.297 14.365 1.00 21.05 92 LEU A C 1
ATOM 726 O O . LEU A 1 92 ? -12.630 43.386 13.246 1.00 21.74 92 LEU A O 1
ATOM 731 N N . ASP A 1 93 ? -10.830 43.661 14.626 1.00 21.29 93 ASP A N 1
ATOM 732 C CA . ASP A 1 93 ? -9.915 44.180 13.577 1.00 22.55 93 ASP A CA 1
ATOM 733 C C . ASP A 1 93 ? -9.973 43.234 12.370 1.00 20.74 93 ASP A C 1
ATOM 734 O O . ASP A 1 93 ? -9.901 42.030 12.524 1.00 19.22 93 ASP A O 1
ATOM 739 N N . ILE A 1 94 ? -10.167 43.830 11.208 1.00 20.31 94 ILE A N 1
ATOM 740 C CA . ILE A 1 94 ? -10.437 43.088 9.977 1.00 20.05 94 ILE A CA 1
ATOM 741 C C . ILE A 1 94 ? -9.345 42.065 9.638 1.00 19.89 94 ILE A C 1
ATOM 742 O O . ILE A 1 94 ? -9.584 41.054 8.974 1.00 17.44 94 ILE A O 1
ATOM 747 N N . ASN A 1 95 ? -8.119 42.409 10.040 1.00 20.53 95 ASN A N 1
ATOM 748 C CA . ASN A 1 95 ? -6.976 41.501 9.863 1.00 20.78 95 ASN A CA 1
ATOM 749 C C . ASN A 1 95 ? -7.006 40.212 10.699 1.00 19.72 95 ASN A C 1
ATOM 750 O O . ASN A 1 95 ? -6.212 39.300 10.434 1.00 20.51 95 ASN A O 1
ATOM 755 N N . LYS A 1 96 ? -7.940 40.135 11.661 1.00 20.65 96 LYS A N 1
ATOM 756 C CA . LYS A 1 96 ? -8.093 38.979 12.523 1.00 20.32 96 LYS A CA 1
ATOM 757 C C . LYS A 1 96 ? -9.353 38.198 12.246 1.00 19.00 96 LYS A C 1
ATOM 758 O O . LYS A 1 96 ? -9.529 37.101 12.793 1.00 18.26 96 LYS A O 1
ATOM 764 N N . VAL A 1 97 ? -10.237 38.793 11.424 1.00 18.39 97 VAL A N 1
ATOM 765 C CA . VAL A 1 97 ? -11.579 38.252 11.222 1.00 18.28 97 VAL A CA 1
ATOM 766 C C . VAL A 1 97 ? -11.582 36.859 10.588 1.00 19.11 97 VAL A C 1
ATOM 767 O O . VAL A 1 97 ? -12.223 35.908 11.137 1.00 17.89 97 VAL A O 1
ATOM 771 N N . HIS A 1 98 ? -10.826 36.735 9.491 1.00 17.58 98 HIS A N 1
ATOM 772 C CA . HIS A 1 98 ? -10.738 35.419 8.827 1.00 17.89 98 HIS A CA 1
ATOM 773 C C . HIS A 1 98 ? -10.287 34.284 9.779 1.00 16.17 98 HIS A C 1
ATOM 774 O O . HIS A 1 98 ? -10.925 33.236 9.848 1.00 14.46 98 HIS A O 1
ATOM 781 N N . ASP A 1 99 ? -9.230 34.529 10.549 1.00 16.10 99 ASP A N 1
ATOM 782 C CA . ASP A 1 99 ? -8.614 33.489 11.347 1.00 17.26 99 ASP A CA 1
ATOM 7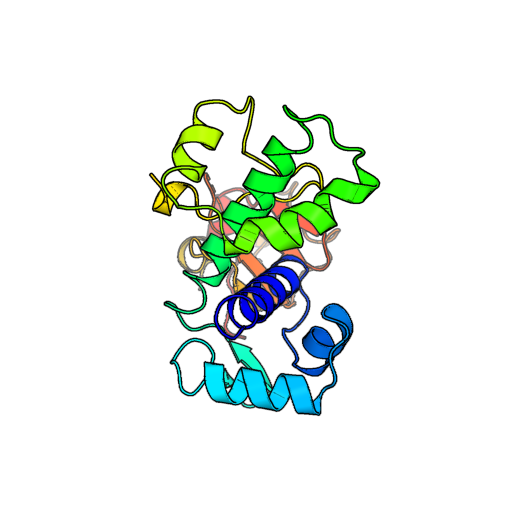83 C C . ASP A 1 99 ? -9.600 33.090 12.415 1.00 16.88 99 ASP A C 1
ATOM 784 O O . ASP A 1 99 ? -9.813 31.904 12.709 1.00 16.98 99 ASP A O 1
ATOM 789 N N . GLU A 1 100 ? -10.273 34.092 12.974 1.00 16.79 100 GLU A N 1
ATOM 790 C CA . GLU A 1 100 ? -11.270 33.766 13.989 1.00 17.36 100 GLU A CA 1
ATOM 791 C C . GLU A 1 100 ? -12.400 32.911 13.411 1.00 16.51 100 GLU A C 1
ATOM 792 O O . GLU A 1 100 ? -12.732 31.851 13.961 1.00 17.41 100 GLU A O 1
ATOM 798 N N . ALA A 1 101 ? -12.877 33.316 12.218 1.00 15.00 101 ALA A N 1
ATOM 799 C CA . ALA A 1 101 ? -13.973 32.594 11.553 1.00 16.30 101 ALA A CA 1
ATOM 800 C C . ALA A 1 101 ? -13.527 31.201 11.096 1.00 14.78 101 ALA A C 1
ATOM 801 O O . ALA A 1 101 ? -14.386 30.305 10.928 1.00 15.21 101 ALA A O 1
ATOM 803 N N . ASP A 1 102 ? -12.227 31.042 10.939 1.00 15.24 102 ASP A N 1
ATOM 804 C CA . ASP A 1 102 ? -11.606 29.787 10.535 1.00 16.75 102 ASP A CA 1
ATOM 805 C C . ASP A 1 102 ? -11.879 28.795 11.677 1.00 17.23 102 ASP A C 1
ATOM 806 O O . ASP A 1 102 ? -12.132 27.598 11.473 1.00 15.06 102 ASP A O 1
ATOM 811 N N . ARG A 1 103 ? -11.896 29.319 12.916 1.00 16.16 103 ARG A N 1
ATOM 812 C CA . ARG A 1 103 ? -12.265 28.449 14.023 1.00 18.89 103 ARG A CA 1
ATOM 813 C C . ARG A 1 103 ? -13.769 28.306 14.226 1.00 17.28 103 ARG A C 1
ATOM 814 O O . ARG A 1 103 ? -14.273 27.187 14.435 1.00 17.77 103 ARG A O 1
ATOM 822 N N . TRP A 1 104 ? -14.501 29.434 14.158 1.00 16.38 104 TRP A N 1
ATOM 823 C CA . TRP A 1 104 ? -15.890 29.442 14.545 1.00 18.78 104 TRP A CA 1
ATOM 824 C C . TRP A 1 104 ? -16.806 28.684 13.540 1.00 17.43 104 TRP A C 1
ATOM 825 O O . TRP A 1 104 ? -17.876 28.183 13.886 1.00 18.67 104 TRP A O 1
ATOM 836 N N . GLU A 1 105 ? -16.358 28.667 12.286 1.00 15.40 105 GLU A N 1
ATOM 837 C CA . GLU A 1 105 ? -17.060 27.918 11.237 1.00 15.34 105 GLU A CA 1
ATOM 838 C C . GLU A 1 105 ? -17.366 26.413 11.582 1.00 15.32 105 GLU A C 1
ATOM 839 O O . GLU A 1 105 ? -18.359 25.840 11.061 1.00 16.08 105 GLU A O 1
ATOM 845 N N . HIS A 1 106 ? -16.562 25.835 12.495 1.00 14.75 106 HIS A N 1
ATOM 846 C CA . HIS A 1 106 ? -16.711 24.400 12.808 1.00 16.23 106 HIS A CA 1
ATOM 847 C C . HIS A 1 106 ? -17.596 24.172 14.012 1.00 15.62 106 HIS A C 1
ATOM 848 O O . HIS A 1 106 ? -17.888 23.035 14.331 1.00 17.12 106 HIS A O 1
ATOM 855 N N . VAL A 1 107 ? -17.988 25.247 14.675 1.00 15.70 107 VAL A N 1
ATOM 856 C CA . VAL A 1 107 ? -18.832 25.074 15.872 1.00 17.80 107 VAL A CA 1
ATOM 857 C C . VAL A 1 107 ? -20.158 25.882 15.874 1.00 18.29 107 VAL A C 1
ATOM 858 O O . VAL A 1 107 ? -20.927 25.778 16.815 1.00 17.88 107 VAL A O 1
ATOM 862 N N . MET A 1 108 ? -20.454 26.633 14.796 1.00 17.10 108 MET A N 1
ATOM 863 C CA . MET A 1 108 ? -21.649 27.417 14.706 1.00 17.82 108 MET A CA 1
ATOM 864 C C . MET A 1 108 ? -22.809 26.546 14.246 1.00 17.32 108 MET A C 1
ATOM 865 O O . MET A 1 108 ? -22.697 25.841 13.265 1.00 14.67 108 MET A O 1
ATOM 870 N N . SER A 1 109 ? -23.912 26.548 15.003 1.00 16.51 109 SER A N 1
ATOM 871 C CA . SER A 1 109 ? -25.050 25.681 14.679 1.00 16.55 109 SER A CA 1
ATOM 872 C C . SER A 1 109 ? -25.868 26.335 13.554 1.00 15.85 109 SER A C 1
ATOM 873 O O . SER A 1 109 ? -25.821 27.554 13.389 1.00 14.62 109 SER A O 1
ATOM 876 N N . ASP A 1 110 ? -26.706 25.547 12.872 1.00 16.76 110 ASP A N 1
ATOM 877 C CA . ASP A 1 110 ? -27.641 26.132 11.891 1.00 17.13 110 ASP A CA 1
ATOM 878 C C . ASP A 1 110 ? -28.552 27.233 12.516 1.00 17.71 110 ASP A C 1
ATOM 879 O O . ASP A 1 110 ? -28.865 28.253 11.897 1.00 17.65 110 ASP A O 1
ATOM 884 N N . GLU A 1 111 ? -28.974 26.999 13.759 1.00 17.83 111 GLU A N 1
ATOM 885 C CA A GLU A 1 111 ? -29.965 27.887 14.342 0.50 17.09 111 GLU A CA 1
ATOM 886 C CA B GLU A 1 111 ? -29.945 27.845 14.450 0.50 16.51 111 GLU A CA 1
ATOM 887 C C . GLU A 1 111 ? -29.293 29.218 14.668 1.00 16.37 111 GLU A C 1
ATOM 888 O O . GLU A 1 111 ? -29.917 30.262 14.537 1.00 14.47 111 GLU A O 1
ATOM 899 N N . VAL A 1 112 ? -28.016 29.181 15.046 1.00 15.19 112 VAL A N 1
ATOM 900 C CA . VAL A 1 112 ? -27.268 30.439 15.250 1.00 15.78 112 VAL A CA 1
ATOM 901 C C . VAL A 1 112 ? -27.187 31.203 13.893 1.00 14.55 112 VAL A C 1
ATOM 902 O O . VAL A 1 112 ? -27.375 32.393 13.831 1.00 13.79 112 VAL A O 1
ATOM 906 N N . GLU A 1 113 ? -26.944 30.448 12.814 1.00 15.47 113 GLU A N 1
ATOM 907 C CA . GLU A 1 113 ? -26.919 31.035 11.486 1.00 15.12 113 GLU A CA 1
ATOM 908 C C . GLU A 1 113 ? -28.202 31.774 11.180 1.00 15.04 113 GLU A C 1
ATOM 909 O O . GLU A 1 113 ? -28.164 32.985 10.763 1.00 14.23 113 GLU A O 1
ATOM 915 N N . ARG A 1 114 ? -29.325 31.086 11.419 1.00 14.38 114 ARG A N 1
ATOM 916 C CA . ARG A 1 114 ? -30.635 31.676 11.193 1.00 17.10 114 ARG A CA 1
ATOM 917 C C . ARG A 1 114 ? -30.818 32.977 11.976 1.00 16.81 114 ARG A C 1
ATOM 918 O O . ARG A 1 114 ? -31.306 33.944 11.434 1.00 15.59 114 ARG A O 1
ATOM 926 N N . ARG A 1 115 ? -30.385 32.992 13.229 1.00 17.22 115 ARG A N 1
ATOM 927 C CA . ARG A 1 115 ? -30.411 34.248 13.994 1.00 17.82 115 ARG A CA 1
ATOM 928 C C . ARG A 1 115 ? -29.548 35.347 13.360 1.00 17.29 115 ARG A C 1
ATOM 929 O O . ARG A 1 115 ? -29.949 36.505 13.317 1.00 16.96 115 ARG A O 1
ATOM 937 N N . LEU A 1 116 ? -28.390 34.959 12.845 1.00 17.63 116 LEU A N 1
ATOM 938 C CA . LEU A 1 116 ? -27.445 35.947 12.266 1.00 17.37 116 LEU A CA 1
ATOM 939 C C . LEU A 1 116 ? -28.069 36.620 11.062 1.00 18.35 116 LEU A C 1
ATOM 940 O O . LEU A 1 116 ? -27.889 37.834 10.819 1.00 19.16 116 LEU A O 1
ATOM 945 N N . VAL A 1 117 ? -28.801 35.815 10.303 1.00 18.19 117 VAL A N 1
ATOM 946 C CA . VAL A 1 117 ? -29.476 36.316 9.084 1.00 18.23 117 VAL A CA 1
ATOM 947 C C . VAL A 1 117 ? -30.554 37.356 9.498 1.00 18.78 117 VAL A C 1
ATOM 948 O O . VAL A 1 117 ? -30.718 38.396 8.829 1.00 20.44 117 VAL A O 1
ATOM 952 N N . LYS A 1 118 ? -31.250 37.084 10.609 1.00 17.64 118 LYS A N 1
ATOM 953 C CA . LYS A 1 118 ? -32.189 38.057 11.223 1.00 19.39 118 LYS A CA 1
ATOM 954 C C . LYS A 1 118 ? -31.513 39.378 11.671 1.00 18.99 118 LYS A C 1
ATOM 955 O O . LYS A 1 118 ? -32.046 40.441 11.433 1.00 21.59 118 LYS A O 1
ATOM 961 N N . VAL A 1 119 ? -30.375 39.257 12.332 1.00 19.80 119 VAL A N 1
ATOM 962 C CA A VAL A 1 119 ? -29.720 40.382 13.027 0.70 19.18 119 VAL A CA 1
ATOM 963 C CA B VAL A 1 119 ? -29.754 40.408 13.004 0.30 19.77 119 VAL A CA 1
ATOM 964 C C . VAL A 1 119 ? -28.805 41.246 12.129 1.00 19.77 119 VAL A C 1
ATOM 965 O O . VAL A 1 119 ? -28.699 42.502 12.307 1.00 20.17 119 VAL A O 1
ATOM 972 N N . LEU A 1 120 ? -28.114 40.601 11.178 1.00 18.15 120 LEU A N 1
ATOM 973 C CA . LEU A 1 120 ? -27.168 41.307 10.294 1.00 17.82 120 LEU A CA 1
ATOM 974 C C . LEU A 1 120 ? -27.865 42.182 9.237 1.00 19.33 120 LEU A C 1
ATOM 975 O O . LEU A 1 120 ? -28.995 41.858 8.833 1.00 18.31 120 LEU A O 1
ATOM 980 N N . LYS A 1 121 ? -27.192 43.252 8.777 1.00 20.76 121 LYS A N 1
ATOM 981 C CA . LYS A 1 121 ? -27.778 44.236 7.864 1.00 22.90 121 LYS A CA 1
ATOM 982 C C . LYS A 1 121 ? -27.901 43.656 6.467 1.00 22.80 121 LYS A C 1
ATOM 983 O O . LYS A 1 121 ? -28.833 43.960 5.738 1.00 22.94 121 LYS A O 1
ATOM 989 N N . ASP A 1 122 ? -26.918 42.848 6.098 1.00 23.39 122 ASP A N 1
ATOM 990 C CA . ASP A 1 122 ? -26.875 42.234 4.796 1.00 22.92 122 ASP A CA 1
ATOM 991 C C . ASP A 1 122 ? -25.995 40.991 4.852 1.00 22.23 122 ASP A C 1
ATOM 992 O O . ASP A 1 122 ? -24.942 41.023 5.446 1.00 22.77 122 ASP A O 1
ATOM 997 N N . VAL A 1 123 ? -26.443 39.906 4.244 1.00 20.76 123 VAL A N 1
ATOM 998 C CA . VAL A 1 123 ? -25.656 38.685 4.247 1.00 19.57 123 VAL A CA 1
ATOM 999 C C . VAL A 1 123 ? -25.378 38.231 2.812 1.00 18.19 123 VAL A C 1
ATOM 1000 O O . VAL A 1 123 ? -25.064 37.042 2.557 1.00 16.69 123 VAL A O 1
ATOM 1004 N N . SER A 1 124 ? -25.475 39.180 1.884 1.00 19.28 124 SER A N 1
ATOM 1005 C CA . SER A 1 124 ? -25.169 38.891 0.498 1.00 19.44 124 SER A CA 1
ATOM 1006 C C . SER A 1 124 ? -23.733 38.429 0.315 1.00 19.63 124 SER A C 1
ATOM 1007 O O . SER A 1 124 ? -23.463 37.524 -0.460 1.00 19.80 124 SER A O 1
ATOM 1010 N N . ARG A 1 125 ? -22.817 39.060 1.038 1.00 18.06 125 ARG A N 1
ATOM 1011 C CA . ARG A 1 125 ? -21.388 38.833 0.841 1.00 18.52 125 ARG A CA 1
ATOM 1012 C C . ARG A 1 125 ? -20.647 38.835 2.146 1.00 17.70 125 ARG A C 1
ATOM 1013 O O . ARG A 1 125 ? -21.059 39.529 3.077 1.00 17.38 125 ARG A O 1
ATOM 1021 N N . SER A 1 126 ? -19.562 38.051 2.206 1.00 15.86 126 SER A N 1
ATOM 1022 C CA . SER A 1 126 ? -18.611 38.168 3.337 1.00 16.30 126 SER A CA 1
ATOM 1023 C C . SER A 1 126 ? -18.021 39.560 3.292 1.00 16.29 126 SER A C 1
ATOM 1024 O O . SER A 1 126 ? -18.165 40.266 2.301 1.00 16.61 126 SER A O 1
ATOM 1027 N N . PRO A 1 127 ? -17.293 39.934 4.347 1.00 17.61 127 PRO A N 1
ATOM 1028 C CA . PRO A 1 127 ? -16.556 41.224 4.314 1.00 18.07 127 PRO A CA 1
ATOM 1029 C C . PRO A 1 127 ? -15.414 41.244 3.264 1.00 18.63 127 PRO A C 1
ATOM 1030 O O . PRO A 1 127 ? -14.843 42.286 3.011 1.00 18.39 127 PRO A O 1
ATOM 1034 N N . PHE A 1 128 ? -15.089 40.063 2.705 1.00 18.65 128 PHE A N 1
ATOM 1035 C CA . PHE A 1 128 ? -13.969 39.909 1.749 1.00 19.22 128 PHE A CA 1
ATOM 1036 C C . PHE A 1 128 ? -14.433 39.745 0.299 1.00 18.93 128 PHE A C 1
ATOM 1037 O O . PHE A 1 128 ? -13.646 39.333 -0.595 1.00 17.66 128 PHE A O 1
ATOM 1045 N N . GLY A 1 129 ? -15.707 40.057 0.091 1.00 18.03 129 GLY A N 1
ATOM 1046 C CA . GLY A 1 129 ? -16.255 40.288 -1.243 1.00 19.11 129 GLY A CA 1
ATOM 1047 C C . GLY A 1 129 ? -16.889 39.089 -1.919 1.00 18.18 129 GLY A C 1
ATOM 1048 O O . GLY A 1 129 ? -17.262 39.179 -3.101 1.00 18.95 129 GLY A O 1
ATOM 1049 N N . ASN A 1 130 ? -17.059 37.989 -1.172 1.00 17.46 130 ASN A N 1
ATOM 1050 C CA . ASN A 1 130 ? -17.539 36.739 -1.774 1.00 16.34 130 ASN A CA 1
ATOM 1051 C C . ASN A 1 130 ? -18.968 36.409 -1.393 1.00 16.41 130 ASN A C 1
ATOM 1052 O O . ASN A 1 130 ? -19.319 36.527 -0.219 1.00 15.60 130 ASN A O 1
ATOM 1057 N N . PRO A 1 131 ? -19.812 36.036 -2.366 1.00 16.28 131 PRO A N 1
ATOM 1058 C CA . PRO A 1 131 ? -21.224 35.699 -1.990 1.00 17.25 131 PRO A CA 1
ATOM 1059 C C . PRO A 1 131 ? -21.354 34.626 -0.899 1.00 17.45 131 PRO A C 1
ATOM 1060 O O . PRO A 1 131 ? -20.519 33.757 -0.821 1.00 18.20 131 PRO A O 1
ATOM 1064 N N . ILE A 1 132 ? -22.369 34.752 -0.040 1.00 17.80 132 ILE A N 1
ATOM 1065 C CA . ILE A 1 132 ? -22.549 33.773 1.010 1.00 16.95 132 ILE A CA 1
ATOM 1066 C C . ILE A 1 132 ? -23.515 32.711 0.496 1.00 16.74 132 ILE A C 1
ATOM 1067 O O . ILE A 1 132 ? -24.682 33.012 0.248 1.00 16.68 132 ILE A O 1
ATOM 1072 N N . PRO A 1 133 ? -23.018 31.469 0.330 1.00 18.16 133 PRO A N 1
ATOM 1073 C CA . PRO A 1 133 ? -23.880 30.467 -0.272 1.00 17.04 133 PRO A CA 1
ATOM 1074 C C . PRO A 1 133 ? -24.765 29.726 0.720 1.00 16.26 133 PRO A C 1
ATOM 1075 O O . PRO A 1 133 ? -24.678 29.934 1.909 1.00 16.53 133 PRO A O 1
ATOM 1079 N N . GLY A 1 134 ? -25.619 28.854 0.220 1.00 17.56 134 GLY A N 1
ATOM 1080 C CA . GLY A 1 134 ? -26.381 27.901 1.068 1.00 16.33 134 GLY A CA 1
ATOM 1081 C C . GLY A 1 134 ? -27.492 28.497 1.907 1.00 17.79 134 GLY A C 1
ATOM 1082 O O . GLY A 1 134 ? -28.051 27.843 2.814 1.00 17.95 134 GLY A O 1
ATOM 1083 N N . LEU A 1 135 ? -27.828 29.743 1.615 1.00 17.94 135 LEU A N 1
ATOM 1084 C CA . LEU A 1 135 ? -28.854 30.414 2.412 1.00 19.63 135 LEU A CA 1
ATOM 1085 C C . LEU A 1 135 ? -30.244 29.824 2.206 1.00 20.15 135 LEU A C 1
ATOM 1086 O O . LEU A 1 135 ? -31.063 29.742 3.154 1.00 21.73 135 LEU A O 1
ATOM 1091 N N . ASP A 1 136 ? -30.517 29.416 0.975 1.00 19.91 136 ASP A N 1
ATOM 1092 C CA . ASP A 1 136 ? -31.783 28.729 0.677 1.00 21.80 136 ASP A CA 1
ATOM 1093 C C . ASP A 1 136 ? -31.935 27.452 1.499 1.00 21.49 136 ASP A C 1
ATOM 1094 O O . ASP A 1 136 ? -33.001 27.175 2.029 1.00 22.65 136 ASP A O 1
ATOM 1099 N N . GLU A 1 137 ? -30.855 26.678 1.606 1.00 22.46 137 GLU A N 1
ATOM 1100 C CA . GLU A 1 137 ? -30.876 25.408 2.353 1.00 24.14 137 GLU A CA 1
ATOM 1101 C C . GLU A 1 137 ? -31.066 25.603 3.862 1.00 23.68 137 GLU A C 1
ATOM 1102 O O . GLU A 1 137 ? -31.638 24.749 4.565 1.00 23.70 137 GLU A O 1
ATOM 1108 N N . LEU A 1 138 ? -30.587 26.740 4.342 1.00 24.23 138 LEU A N 1
ATOM 1109 C CA . LEU A 1 138 ? -30.716 27.084 5.753 1.00 25.24 138 LEU A CA 1
ATOM 1110 C C . LEU A 1 138 ? -32.154 27.442 6.116 1.00 26.51 138 LEU A C 1
ATOM 1111 O O . LEU A 1 138 ? -32.629 27.097 7.198 1.00 27.52 138 LEU A O 1
ATOM 1116 N N . GLY A 1 139 ? -32.846 28.119 5.196 1.00 27.28 139 GLY A N 1
ATOM 1117 C CA . GLY A 1 139 ? -34.200 28.606 5.402 1.00 29.65 139 GLY A CA 1
ATOM 1118 C C . GLY A 1 139 ? -34.182 30.077 5.761 1.00 31.12 139 GLY A C 1
ATOM 1119 O O . GLY A 1 139 ? -33.986 30.935 4.900 1.00 31.69 139 GLY A O 1
ATOM 1120 N N . THR A 1 150 ? -25.092 21.749 -26.148 1.00 22.15 150 THR A N 1
ATOM 1121 C CA . THR A 1 150 ? -26.401 22.108 -25.528 1.00 22.07 150 THR A CA 1
ATOM 1122 C C . THR A 1 150 ? -26.434 23.616 -25.303 1.00 21.85 150 THR A C 1
ATOM 1123 O O . THR A 1 150 ? -25.410 24.222 -24.947 1.00 21.82 150 THR A O 1
ATOM 1127 N N . ARG A 1 151 ? -27.614 24.193 -25.512 1.00 20.36 151 ARG A N 1
ATOM 1128 C CA . ARG A 1 151 ? -27.846 25.606 -25.274 1.00 20.36 151 ARG A CA 1
ATOM 1129 C C . ARG A 1 151 ? -27.553 25.912 -23.815 1.00 21.25 151 ARG A C 1
ATOM 1130 O O . ARG A 1 151 ? -27.877 25.125 -22.905 1.00 20.34 151 ARG A O 1
ATOM 1138 N N . VAL A 1 152 ? -26.885 27.043 -23.616 1.00 21.64 152 VAL A N 1
ATOM 1139 C CA . VAL A 1 152 ? -26.538 27.552 -22.309 1.00 23.15 152 VAL A CA 1
ATOM 1140 C C . VAL A 1 152 ? -27.758 27.692 -21.358 1.00 24.11 152 VAL A C 1
ATOM 1141 O O . VAL A 1 152 ? -27.649 27.396 -20.161 1.00 24.88 152 VAL A O 1
ATOM 1145 N N . ILE A 1 153 ? -28.903 28.108 -21.897 1.00 25.01 153 ILE A N 1
ATOM 1146 C CA . ILE A 1 153 ? -30.128 28.320 -21.096 1.00 26.53 153 ILE A CA 1
ATOM 1147 C C . ILE A 1 153 ? -30.627 27.007 -20.457 1.00 27.80 153 ILE A C 1
ATOM 1148 O O . ILE A 1 153 ? -31.217 27.015 -19.358 1.00 27.63 153 ILE A O 1
ATOM 1153 N N . ASP A 1 154 ? -30.368 25.903 -21.159 1.00 28.79 154 ASP A N 1
ATOM 1154 C CA . ASP A 1 154 ? -30.736 24.562 -20.720 1.00 30.23 154 ASP A CA 1
ATOM 1155 C C . ASP A 1 154 ? -29.626 23.897 -19.881 1.00 30.64 154 ASP A C 1
ATOM 1156 O O . ASP A 1 154 ? -29.912 23.143 -18.934 1.00 31.43 154 ASP A O 1
ATOM 1161 N N . ALA A 1 155 ? -28.368 24.199 -20.192 1.00 30.92 155 ALA A N 1
ATOM 1162 C CA . ALA A 1 155 ? -27.237 23.468 -19.618 1.00 31.88 155 ALA A CA 1
ATOM 1163 C C . ALA A 1 155 ? -26.825 23.906 -18.207 1.00 32.97 155 ALA A C 1
ATOM 1164 O O . ALA A 1 155 ? -26.377 23.078 -17.392 1.00 32.38 155 ALA A O 1
ATOM 1166 N N . ALA A 1 156 ? -26.957 25.203 -17.923 1.00 33.57 156 ALA A N 1
ATOM 1167 C CA . ALA A 1 156 ? -26.584 25.744 -16.610 1.00 35.55 156 ALA A CA 1
ATOM 1168 C C . ALA A 1 156 ? -27.472 25.208 -15.470 1.00 36.61 156 ALA A C 1
ATOM 1169 O O . ALA A 1 156 ? -28.660 24.933 -15.677 1.00 37.36 156 ALA A O 1
ATOM 1171 N N . THR A 1 157 ? -26.863 25.050 -14.295 1.00 38.23 157 THR A N 1
ATOM 1172 C CA . THR A 1 157 ? -27.491 24.572 -13.064 1.00 39.77 157 THR A CA 1
ATOM 1173 C C . THR A 1 157 ? -27.406 25.699 -12.043 1.00 40.75 157 THR A C 1
ATOM 1174 O O . THR A 1 157 ? -26.810 26.742 -12.319 1.00 40.77 157 THR A O 1
ATOM 1178 N N . SER A 1 158 ? -27.977 25.472 -10.857 1.00 41.82 158 SER A N 1
ATOM 1179 C CA . SER A 1 158 ? -27.776 26.349 -9.700 1.00 43.20 158 SER A CA 1
ATOM 1180 C C . SER A 1 158 ? -26.452 26.038 -8.998 1.00 43.63 158 SER A C 1
ATOM 1181 O O . SER A 1 158 ? -26.220 26.461 -7.863 1.00 44.65 158 SER A O 1
ATOM 1184 N N . MET A 1 159 ? -25.590 25.292 -9.689 1.00 44.01 159 MET A N 1
ATOM 1185 C CA . MET A 1 159 ? -24.283 24.872 -9.187 1.00 43.46 159 MET A CA 1
ATOM 1186 C C . MET A 1 159 ? -23.238 25.134 -10.266 1.00 42.94 159 MET A C 1
ATOM 1187 O O . MET A 1 159 ? -23.339 24.583 -11.377 1.00 43.26 159 MET A O 1
ATOM 1192 N N . PRO A 1 160 ? -22.224 25.968 -9.942 1.00 42.48 160 PRO A N 1
ATOM 1193 C CA . PRO A 1 160 ? -21.096 26.263 -10.815 1.00 41.78 160 PRO A CA 1
ATOM 1194 C C . PRO A 1 160 ? -20.589 25.039 -11.551 1.00 40.58 160 PRO A C 1
ATOM 1195 O O . PRO A 1 160 ? -20.334 24.015 -10.924 1.00 41.27 160 PRO A O 1
ATOM 1199 N N . ARG A 1 161 ? -20.446 25.150 -12.869 1.00 38.82 161 ARG A N 1
ATOM 1200 C CA . ARG A 1 161 ? -19.759 24.135 -13.666 1.00 37.38 161 ARG A CA 1
ATOM 1201 C C . ARG A 1 161 ? -18.932 24.779 -14.761 1.00 36.18 161 ARG A C 1
ATOM 1202 O O . ARG A 1 161 ? -19.410 25.669 -15.463 1.00 35.47 161 ARG A O 1
ATOM 1210 N N . LYS A 1 162 ? -17.718 24.270 -14.948 1.00 35.09 162 LYS A N 1
ATOM 1211 C CA . LYS A 1 162 ? -16.936 24.586 -16.123 1.00 34.00 162 LYS A CA 1
ATOM 1212 C C . LYS A 1 162 ? -17.406 23.775 -17.354 1.00 32.95 162 LYS A C 1
ATOM 1213 O O . LYS A 1 162 ? -17.675 22.578 -17.231 1.00 32.19 162 LYS A O 1
ATOM 1219 N N . VAL A 1 163 ? -17.520 24.449 -18.509 1.00 31.31 163 VAL A N 1
ATOM 1220 C CA . VAL A 1 163 ? -17.863 23.835 -19.830 1.00 29.93 163 VAL A CA 1
ATOM 1221 C C . VAL A 1 163 ? -16.987 24.340 -20.997 1.00 29.24 163 VAL A C 1
ATOM 1222 O O . VAL A 1 163 ? -16.184 25.277 -20.829 1.00 30.07 163 VAL A O 1
ATOM 1226 N N . ARG A 1 164 ? -17.137 23.739 -22.184 1.00 26.79 164 ARG A N 1
ATOM 1227 C CA . ARG A 1 164 ? -16.390 24.185 -23.366 1.00 25.38 164 ARG A CA 1
ATOM 1228 C C . ARG A 1 164 ? -17.307 24.861 -24.382 1.00 24.12 164 ARG A C 1
ATOM 1229 O O . ARG A 1 164 ? -18.353 24.309 -24.716 1.00 22.01 164 ARG A O 1
ATOM 1237 N N . ILE A 1 165 ? -16.891 26.042 -24.868 1.00 22.20 165 ILE A N 1
ATOM 1238 C CA . ILE A 1 165 ? -17.608 26.758 -25.958 1.00 21.15 165 ILE A CA 1
ATOM 1239 C C . ILE A 1 165 ? -17.502 26.024 -27.289 1.00 19.32 165 ILE A C 1
ATOM 1240 O O . ILE A 1 165 ? -16.413 25.899 -27.888 1.00 17.71 165 ILE A O 1
ATOM 1245 N N . VAL A 1 166 ? -18.640 25.524 -27.782 1.00 18.63 166 VAL A N 1
ATOM 1246 C CA . VAL A 1 166 ? -18.661 24.921 -29.110 1.00 18.51 166 VAL A CA 1
ATOM 1247 C C . VAL A 1 166 ? -19.295 25.810 -30.202 1.00 16.74 166 VAL A C 1
ATOM 1248 O O . VAL A 1 166 ? -18.944 25.695 -31.362 1.00 16.21 166 VAL A O 1
ATOM 1252 N N . GLN A 1 167 ? -20.215 26.690 -29.811 1.00 16.64 167 GLN A N 1
ATOM 1253 C CA . GLN A 1 167 ? -20.706 27.705 -30.740 1.00 16.24 167 GLN A CA 1
ATOM 1254 C C . GLN A 1 167 ? -21.230 28.944 -30.016 1.00 15.87 167 GLN A C 1
ATOM 1255 O O . GLN A 1 167 ? -21.822 28.854 -28.942 1.00 15.02 167 GLN A O 1
ATOM 1261 N N . ILE A 1 168 ? -20.952 30.104 -30.607 1.00 14.16 168 ILE A N 1
ATOM 1262 C CA . ILE A 1 168 ? -21.442 31.336 -30.061 1.00 13.63 168 ILE A CA 1
ATOM 1263 C C . ILE A 1 168 ? -22.571 31.864 -30.922 1.00 12.56 168 ILE A C 1
ATOM 1264 O O . ILE A 1 168 ? -23.495 32.443 -30.392 1.00 12.06 168 ILE A O 1
ATOM 1269 N N . ASN A 1 169 ? -22.516 31.580 -32.218 1.00 10.87 169 ASN A N 1
ATOM 1270 C CA . ASN A 1 169 ? -23.596 31.880 -33.133 1.00 11.92 169 ASN A CA 1
ATOM 1271 C C . ASN A 1 169 ? -23.970 33.365 -33.073 1.00 10.85 169 ASN A C 1
ATOM 1272 O O . ASN A 1 169 ? -25.157 33.741 -33.059 1.00 11.49 169 ASN A O 1
ATOM 1277 N N . GLU A 1 170 ? -22.956 34.230 -33.031 1.00 9.40 170 GLU A N 1
ATOM 1278 C CA . GLU A 1 170 ? -23.223 35.697 -33.226 1.00 9.51 170 GLU A CA 1
ATOM 1279 C C . GLU A 1 170 ? -24.206 36.054 -34.356 1.00 8.49 170 GLU A C 1
ATOM 1280 O O . GLU A 1 170 ? -24.937 37.026 -34.272 1.00 8.51 170 GLU A O 1
ATOM 1286 N N . ILE A 1 171 ? -24.112 35.349 -35.480 1.00 7.62 171 ILE A N 1
ATOM 1287 C CA . ILE A 1 171 ? -24.875 35.631 -36.659 1.00 8.23 171 ILE A CA 1
ATOM 1288 C C . ILE A 1 171 ? -26.404 35.693 -36.374 1.00 7.21 171 ILE A C 1
ATOM 1289 O O . ILE A 1 171 ? -27.105 36.390 -37.091 1.00 6.22 171 ILE A O 1
ATOM 1294 N N . PHE A 1 172 ? -26.858 34.994 -35.320 1.00 7.46 172 PHE A N 1
ATOM 1295 C CA . PHE A 1 172 ? -28.321 34.935 -35.039 1.00 9.14 172 PHE A CA 1
ATOM 1296 C C . PHE A 1 172 ? -28.729 36.009 -34.034 1.00 9.56 172 PHE A C 1
ATOM 1297 O O . PHE A 1 172 ? -29.903 36.125 -33.723 1.00 10.48 172 PHE A O 1
ATOM 1305 N N . GLN A 1 173 ? -27.775 36.800 -33.551 1.00 8.11 173 GLN A N 1
ATOM 1306 C CA . GLN A 1 173 ? -28.074 37.782 -32.520 1.00 7.71 173 GLN A CA 1
ATOM 1307 C C . GLN A 1 173 ? -28.612 39.134 -33.025 1.00 8.31 173 GLN A C 1
ATOM 1308 O O . GLN A 1 173 ? -28.200 39.637 -34.031 1.00 8.51 173 GLN A O 1
ATOM 1314 N N . VAL A 1 174 ? -29.576 39.678 -32.285 1.00 10.58 174 VAL A N 1
ATOM 1315 C CA . VAL A 1 174 ? -30.104 41.024 -32.563 1.00 10.93 174 VAL A CA 1
ATOM 1316 C C . VAL A 1 174 ? -29.304 42.019 -31.723 1.00 12.00 174 VAL A C 1
ATOM 1317 O O . VAL A 1 174 ? -28.853 43.046 -32.246 1.00 14.75 174 VAL A O 1
ATOM 1321 N N . GLU A 1 175 ? -29.215 41.756 -30.435 1.00 14.31 175 GLU A N 1
ATOM 1322 C CA . GLU A 1 175 ? -28.382 42.550 -29.554 1.00 14.80 175 GLU A CA 1
ATOM 1323 C C . GLU A 1 175 ? -26.934 42.120 -29.732 1.00 14.99 175 GLU A C 1
ATOM 1324 O O . GLU A 1 175 ? -26.628 40.923 -29.728 1.00 14.06 175 GLU A O 1
ATOM 1330 N N . THR A 1 176 ? -26.050 43.121 -29.853 1.00 15.24 176 THR A N 1
ATOM 1331 C CA . THR A 1 176 ? -24.601 42.849 -30.098 1.00 14.94 176 THR A CA 1
ATOM 1332 C C . THR A 1 176 ? -23.570 43.462 -29.143 1.00 14.54 176 THR A C 1
ATOM 1333 O O . THR A 1 176 ? -22.354 43.264 -29.348 1.00 13.14 176 THR A O 1
ATOM 1337 N N . ASP A 1 177 ? -24.033 44.206 -28.144 1.00 13.46 177 ASP A N 1
ATOM 1338 C CA . ASP A 1 177 ? -23.129 44.861 -27.201 1.00 15.25 177 ASP A CA 1
ATOM 1339 C C . ASP A 1 177 ? -22.348 43.857 -26.335 1.00 15.01 177 ASP A C 1
ATOM 1340 O O . ASP A 1 177 ? -21.309 44.183 -25.769 1.00 15.20 177 ASP A O 1
ATOM 1345 N N . GLN A 1 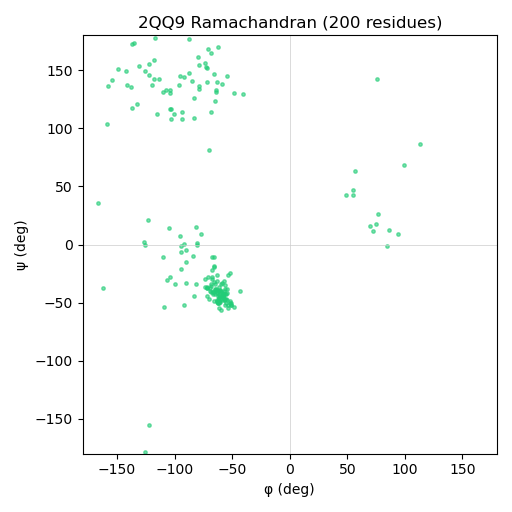178 ? -22.840 42.604 -26.262 1.00 14.58 178 GLN A N 1
ATOM 1346 C CA . GLN A 1 178 ? -22.154 41.601 -25.453 1.00 14.50 178 GLN A CA 1
ATOM 1347 C C . GLN A 1 178 ? -21.103 40.829 -26.279 1.00 12.96 178 GLN A C 1
ATOM 1348 O O . GLN A 1 178 ? -20.341 40.076 -25.703 1.00 15.48 178 GLN A O 1
ATOM 1354 N N . PHE A 1 179 ? -21.022 41.086 -27.584 1.00 11.72 179 PHE A N 1
ATOM 1355 C CA . PHE A 1 179 ? -20.027 40.458 -28.446 1.00 10.72 179 PHE A CA 1
ATOM 1356 C C . PHE A 1 179 ? -18.656 40.866 -27.921 1.00 11.47 179 PHE A C 1
ATOM 1357 O O . PHE A 1 179 ? -17.793 40.027 -27.688 1.00 11.00 179 PHE A O 1
ATOM 1365 N N . THR A 1 180 ? -18.493 42.172 -27.717 1.00 9.70 180 THR A N 1
ATOM 1366 C CA . THR A 1 180 ? -17.190 42.711 -27.228 1.00 10.34 180 THR A CA 1
ATOM 1367 C C . THR A 1 180 ? -16.869 42.307 -25.801 1.00 12.52 180 THR A C 1
ATOM 1368 O O . THR A 1 180 ? -15.694 42.030 -25.461 1.00 13.49 180 THR A O 1
ATOM 1372 N N . GLN A 1 181 ? -17.907 42.187 -24.974 1.00 12.75 181 GLN A N 1
ATOM 1373 C CA . GLN A 1 181 ? -17.773 41.668 -23.616 1.00 14.94 181 GLN A CA 1
ATOM 1374 C C . GLN A 1 181 ? -17.168 40.249 -23.646 1.00 15.74 181 GLN A C 1
ATOM 1375 O O . GLN A 1 181 ? -16.235 39.912 -22.875 1.00 15.22 181 GLN A O 1
ATOM 1381 N N . LEU A 1 182 ? -17.681 39.435 -24.551 1.00 14.11 182 LEU A N 1
ATOM 1382 C CA . LEU A 1 182 ? -17.139 38.087 -24.723 1.00 15.36 182 LEU A CA 1
ATOM 1383 C C . LEU A 1 182 ? -15.660 38.130 -25.139 1.00 14.56 182 LEU A C 1
ATOM 1384 O O . LEU A 1 182 ? -14.850 37.404 -24.589 1.00 16.05 182 LEU A O 1
ATOM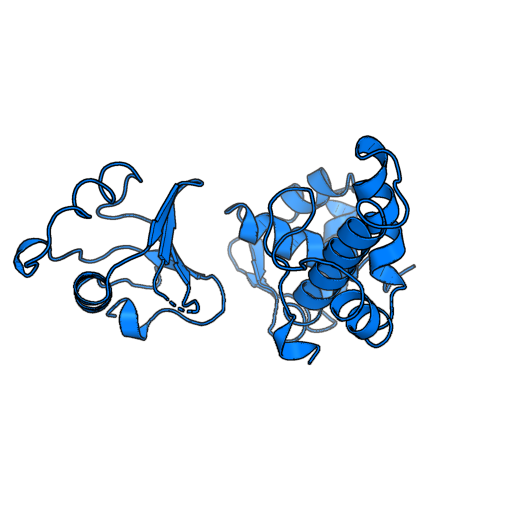 1389 N N . LEU A 1 183 ? -15.344 38.981 -26.105 1.00 13.30 183 LEU A N 1
ATOM 1390 C CA A LEU A 1 183 ? -13.976 39.101 -26.646 0.50 13.90 183 LEU A CA 1
ATOM 1391 C CA B LEU A 1 183 ? -13.981 39.067 -26.646 0.50 13.14 183 LEU A CA 1
ATOM 1392 C C . LEU A 1 183 ? -13.061 39.588 -25.554 1.00 13.45 183 LEU A C 1
ATOM 1393 O O . LEU A 1 183 ? -11.952 39.068 -25.374 1.00 14.72 183 LEU A O 1
ATOM 1402 N N . ASP A 1 184 ? -13.552 40.548 -24.774 1.00 14.37 184 ASP A N 1
ATOM 1403 C CA . ASP A 1 184 ? -12.744 41.109 -23.661 1.00 15.50 184 ASP A CA 1
ATOM 1404 C C . ASP A 1 184 ? -12.480 40.123 -22.525 1.00 17.94 184 ASP A C 1
ATOM 1405 O O . ASP A 1 184 ? -11.475 40.274 -21.802 1.00 18.90 184 ASP A O 1
ATOM 1410 N N . ALA A 1 185 ? -13.396 39.145 -22.321 1.00 19.00 185 ALA A N 1
ATOM 1411 C CA . ALA A 1 185 ? -13.237 38.134 -21.249 1.00 21.06 185 ALA A CA 1
ATOM 1412 C C . ALA A 1 185 ? -12.591 36.870 -21.834 1.00 22.79 185 ALA A C 1
ATOM 1413 O O . ALA A 1 185 ? -12.481 35.815 -21.191 1.00 23.48 185 ALA A O 1
ATOM 1415 N N . ASP A 1 186 ? -12.195 37.021 -23.088 1.00 23.51 186 ASP A N 1
ATOM 1416 C CA . ASP A 1 186 ? -11.426 36.091 -23.903 1.00 26.42 186 ASP A CA 1
ATOM 1417 C C . ASP A 1 186 ? -12.056 34.783 -24.387 1.00 27.24 186 ASP A C 1
ATOM 1418 O O . ASP A 1 186 ? -11.331 33.884 -24.854 1.00 28.18 186 ASP A O 1
ATOM 1423 N N . ILE A 1 187 ? -13.367 34.609 -24.348 1.00 27.19 187 ILE A N 1
ATOM 1424 C CA . ILE A 1 187 ? -13.748 33.412 -25.110 1.00 27.21 187 ILE A CA 1
ATOM 1425 C C . ILE A 1 187 ? -14.640 33.456 -26.315 1.00 26.25 187 ILE A C 1
ATOM 1426 O O . ILE A 1 187 ? -15.426 34.397 -26.582 1.00 25.16 187 ILE A O 1
ATOM 1431 N N . ARG A 1 188 ? -14.423 32.356 -27.032 1.00 25.93 188 ARG A N 1
ATOM 1432 C CA . ARG A 1 188 ? -14.588 32.174 -28.456 1.00 27.25 188 ARG A CA 1
ATOM 1433 C C . ARG A 1 188 ? -14.657 30.650 -28.755 1.00 27.92 188 ARG A C 1
ATOM 1434 O O . ARG A 1 188 ? -15.378 30.225 -29.650 1.00 27.19 188 ARG A O 1
ATOM 1442 N N . VAL A 1 189 ? -13.858 29.851 -28.033 1.00 29.39 189 VAL A N 1
ATOM 1443 C CA . VAL A 1 189 ? -13.631 28.399 -28.328 1.00 31.56 189 VAL A CA 1
ATOM 1444 C C . VAL A 1 189 ? -12.928 27.785 -27.077 1.00 32.19 189 VAL A C 1
ATOM 1445 O O . VAL A 1 189 ? -12.065 26.884 -27.179 1.00 33.40 189 VAL A O 1
ATOM 1449 N N . GLY A 1 190 ? -13.318 28.273 -25.904 1.00 32.18 190 GLY A N 1
ATOM 1450 C CA . GLY A 1 190 ? -12.651 27.977 -24.655 1.00 32.89 190 GLY A CA 1
ATOM 1451 C C . GLY A 1 190 ? -13.504 27.431 -23.532 1.00 33.39 190 GLY A C 1
ATOM 1452 O O . GLY A 1 190 ? -14.718 27.228 -23.673 1.00 31.92 190 GLY A O 1
ATOM 1453 N N . SER A 1 191 ? -12.844 27.209 -22.396 1.00 34.06 191 SER A N 1
ATOM 1454 C CA . SER A 1 191 ? -13.437 26.518 -21.261 1.00 34.92 191 SER A CA 1
ATOM 1455 C C . SER A 1 191 ? -13.824 27.497 -20.162 1.00 35.95 191 SER A C 1
ATOM 1456 O O . SER A 1 191 ? -12.978 28.157 -19.557 1.00 35.86 191 SER A O 1
ATOM 1459 N N . GLU A 1 192 ? -15.122 27.552 -19.899 1.00 37.08 192 GLU A N 1
ATOM 1460 C CA . GLU A 1 192 ? -15.743 28.623 -19.151 1.00 38.27 192 GLU A CA 1
ATOM 1461 C C . GLU A 1 192 ? -16.618 28.050 -18.082 1.00 38.50 192 GLU A C 1
ATOM 1462 O O . GLU A 1 192 ? -17.126 26.944 -18.242 1.00 38.44 192 GLU A O 1
ATOM 1468 N N . VAL A 1 193 ? -16.805 28.819 -17.014 1.00 38.81 193 VAL A N 1
ATOM 1469 C CA . VAL A 1 193 ? -17.737 28.471 -15.955 1.00 39.61 193 VAL A CA 1
ATOM 1470 C C . VAL A 1 193 ? -19.146 28.981 -16.273 1.00 40.16 193 VAL A C 1
ATOM 1471 O O . VAL A 1 193 ? -19.320 30.024 -16.906 1.00 39.84 193 VAL A O 1
ATOM 1475 N N . GLU A 1 194 ? -20.143 28.231 -15.828 1.00 40.50 194 GLU A N 1
ATOM 1476 C CA . GLU A 1 194 ? -21.527 28.544 -16.131 1.00 41.45 194 GLU A CA 1
ATOM 1477 C C . GLU A 1 194 ? -22.429 28.361 -14.902 1.00 41.29 194 GLU A C 1
ATOM 1478 O O . GLU A 1 194 ? -22.301 27.369 -14.175 1.00 40.73 194 GLU A O 1
ATOM 1484 N N . ILE A 1 195 ? -23.326 29.324 -14.666 1.00 41.53 195 ILE A N 1
ATOM 1485 C CA . ILE A 1 195 ? -24.250 29.276 -13.516 1.00 42.65 195 ILE A CA 1
ATOM 1486 C C . ILE A 1 195 ? -25.609 29.973 -13.816 1.00 43.19 195 ILE A C 1
ATOM 1487 O O . ILE A 1 195 ? -25.674 30.883 -14.659 1.00 42.48 195 ILE A O 1
ATOM 1492 N N . VAL A 1 196 ? -26.680 29.506 -13.163 1.00 44.04 196 VAL A N 1
ATOM 1493 C CA . VAL A 1 196 ? -27.999 30.177 -13.184 1.00 45.41 196 VAL A CA 1
ATOM 1494 C C . VAL A 1 196 ? -28.223 30.900 -11.848 1.00 46.51 196 VAL A C 1
ATOM 1495 O O . VAL A 1 196 ? -28.050 30.316 -10.777 1.00 46.62 196 VAL A O 1
ATOM 1499 N N . ASP A 1 197 ? -28.609 32.171 -11.938 1.00 47.96 197 ASP A N 1
ATOM 1500 C CA . ASP A 1 197 ? -28.861 33.034 -10.785 1.00 49.30 197 ASP A CA 1
ATOM 1501 C C . ASP A 1 197 ? -30.301 33.578 -10.810 1.00 50.07 197 ASP A C 1
ATOM 1502 O O . ASP A 1 197 ? -31.198 32.957 -11.401 1.00 50.11 197 ASP A O 1
ATOM 1507 N N . ARG A 1 198 ? -30.520 34.729 -10.167 1.00 50.59 198 ARG A N 1
ATOM 1508 C CA . ARG A 1 198 ? -31.825 35.391 -10.181 1.00 50.83 198 ARG A CA 1
ATOM 1509 C C . ARG A 1 198 ? -32.055 36.103 -11.502 1.00 50.97 198 ARG A C 1
ATOM 1510 O O . ARG A 1 198 ? -32.865 35.666 -12.314 1.00 51.21 198 ARG A O 1
ATOM 1518 N N . HIS A 1 201 ? -27.820 34.159 -14.151 1.00 43.54 201 HIS A N 1
ATOM 1519 C CA . HIS A 1 201 ? -28.897 33.641 -14.988 1.00 43.60 201 HIS A CA 1
ATOM 1520 C C . HIS A 1 201 ? -28.919 34.273 -16.384 1.00 43.45 201 HIS A C 1
ATOM 1521 O O . HIS A 1 201 ? -29.579 35.311 -16.598 1.00 44.11 201 HIS A O 1
ATOM 1528 N N . ILE A 1 202 ? -28.159 33.710 -17.325 1.00 42.71 202 ILE A N 1
ATOM 1529 C CA . ILE A 1 202 ? -27.010 32.843 -17.052 1.00 41.60 202 ILE A CA 1
ATOM 1530 C C . ILE A 1 202 ? -25.804 33.782 -17.016 1.00 41.16 202 ILE A C 1
ATOM 1531 O O . ILE A 1 202 ? -25.765 34.779 -17.757 1.00 40.38 202 ILE A O 1
ATOM 1536 N N . THR A 1 203 ? -24.833 33.508 -16.150 1.00 40.78 203 THR A N 1
ATOM 1537 C CA . THR A 1 203 ? -23.575 34.236 -16.261 1.00 40.84 203 THR A CA 1
ATOM 1538 C C . THR A 1 203 ? -22.444 33.259 -16.559 1.00 40.99 203 THR A C 1
ATOM 1539 O O . THR A 1 203 ? -22.464 32.119 -16.104 1.00 41.17 203 THR A O 1
ATOM 1543 N N . LEU A 1 204 ? -21.512 33.694 -17.402 1.00 41.11 204 LEU A N 1
ATOM 1544 C CA . LEU A 1 204 ? -20.322 32.923 -17.748 1.00 41.07 204 LEU A CA 1
ATOM 1545 C C . LEU A 1 204 ? -19.064 33.634 -17.219 1.00 41.53 204 LEU A C 1
ATOM 1546 O O . LEU A 1 204 ? -18.979 34.872 -17.252 1.00 41.08 204 LEU A O 1
ATOM 1551 N N . SER A 1 205 ? -18.095 32.846 -16.750 1.00 41.55 205 SER A N 1
ATOM 1552 C CA . SER A 1 205 ? -16.815 33.365 -16.232 1.00 41.59 205 SER A CA 1
ATOM 1553 C C . SER A 1 205 ? -15.610 32.712 -16.928 1.00 41.36 205 SER A C 1
ATOM 1554 O O . SER A 1 205 ? -15.682 31.553 -17.345 1.00 41.72 205 SER A O 1
ATOM 1557 N N . HIS A 1 206 ? -14.509 33.454 -17.044 1.00 41.17 206 HIS A N 1
ATOM 1558 C CA . HIS A 1 206 ? -13.271 32.974 -17.673 1.00 41.14 206 HIS A CA 1
ATOM 1559 C C . HIS A 1 206 ? -12.074 33.816 -17.201 1.00 41.79 206 HIS A C 1
ATOM 1560 O O . HIS A 1 206 ? -11.884 34.946 -17.667 1.00 41.94 206 HIS A O 1
ATOM 1567 N N . ASN A 1 207 ? -11.264 33.257 -16.299 1.00 42.54 207 ASN A N 1
ATOM 1568 C CA . ASN A 1 207 ? -10.155 33.999 -15.648 1.00 42.95 207 ASN A CA 1
ATOM 1569 C C . ASN A 1 207 ? -10.646 35.265 -14.939 1.00 42.77 207 ASN A C 1
ATOM 1570 O O . ASN A 1 207 ? -10.290 36.370 -15.343 1.00 43.37 207 ASN A O 1
ATOM 1575 N N . GLY A 1 208 ? -11.485 35.101 -13.914 1.00 42.87 208 GLY A N 1
ATOM 1576 C CA . GLY A 1 208 ? -11.975 36.231 -13.089 1.00 41.92 208 GLY A CA 1
ATOM 1577 C C . GLY A 1 208 ? -12.493 37.405 -13.911 1.00 41.19 208 GLY A C 1
ATOM 1578 O O . GLY A 1 208 ? -12.178 38.559 -13.630 1.00 41.12 208 GLY A O 1
ATOM 1579 N N . LYS A 1 209 ? -13.252 37.084 -14.963 1.00 40.02 209 LYS A N 1
ATOM 1580 C CA . LYS A 1 209 ? -13.949 38.049 -15.812 1.00 38.83 209 LYS A CA 1
ATOM 1581 C C . LYS A 1 209 ? -15.326 37.450 -16.049 1.00 37.91 209 LYS A C 1
ATOM 1582 O O . LYS A 1 209 ? -15.433 36.347 -16.600 1.00 38.86 209 LYS A O 1
ATOM 1588 N N . ASP A 1 210 ? -16.371 38.135 -15.599 1.00 36.23 210 ASP A N 1
ATOM 1589 C CA . ASP A 1 210 ? -17.728 37.607 -15.732 1.00 34.49 210 ASP A CA 1
ATOM 1590 C C . ASP A 1 210 ? -18.523 38.275 -16.843 1.00 33.70 210 ASP A C 1
ATOM 1591 O O . ASP A 1 210 ? -18.542 39.503 -16.957 1.00 32.60 210 ASP A O 1
ATOM 1596 N N . VAL A 1 211 ? -19.181 37.453 -17.664 1.00 31.45 211 VAL A N 1
ATOM 1597 C CA . VAL A 1 211 ? -20.172 37.972 -18.601 1.00 30.33 211 VAL A CA 1
ATOM 1598 C C . VAL A 1 211 ? -21.541 37.415 -18.200 1.00 29.76 211 VAL A C 1
ATOM 1599 O O . VAL A 1 211 ? -21.783 36.192 -18.289 1.00 28.92 211 VAL A O 1
ATOM 1603 N N . GLU A 1 212 ? -22.414 38.308 -17.726 1.00 28.46 212 GLU A N 1
ATOM 1604 C CA . GLU A 1 212 ? -23.802 37.947 -17.476 1.00 28.55 212 GLU A CA 1
ATOM 1605 C C . GLU A 1 212 ? -24.608 38.027 -18.769 1.00 26.72 212 GLU A C 1
ATOM 1606 O O . GLU A 1 212 ? -24.901 39.111 -19.307 1.00 25.99 212 GLU A O 1
ATOM 1612 N N . LEU A 1 213 ? -24.971 36.858 -19.268 1.00 25.54 213 LEU A N 1
ATOM 1613 C CA . LEU A 1 213 ? -25.644 36.783 -20.575 1.00 23.95 213 LEU A CA 1
ATOM 1614 C C . LEU A 1 213 ? -27.076 37.289 -20.518 1.00 24.13 213 LEU A C 1
ATOM 1615 O O . LEU A 1 213 ? -27.804 36.999 -19.559 1.00 24.15 213 LEU A O 1
ATOM 1620 N N . LEU A 1 214 ? -27.484 38.023 -21.547 1.00 22.81 214 LEU A N 1
ATOM 1621 C CA . LEU A 1 214 ? -28.898 38.336 -21.736 1.00 22.54 214 LEU A CA 1
ATOM 1622 C C . LEU A 1 214 ? -29.507 37.058 -22.349 1.00 22.15 214 LEU A C 1
ATOM 1623 O O . LEU A 1 214 ? -28.772 36.248 -22.910 1.00 21.71 214 LEU A O 1
ATOM 1628 N N . ASP A 1 215 ? -30.806 36.826 -22.174 1.00 21.95 215 ASP A N 1
ATOM 1629 C CA . ASP A 1 215 ? -31.380 35.498 -22.535 1.00 21.33 215 ASP A CA 1
ATOM 1630 C C . ASP A 1 215 ? -31.223 35.067 -24.004 1.00 20.99 215 ASP A C 1
ATOM 1631 O O . ASP A 1 215 ? -31.072 33.854 -24.289 1.00 20.63 215 ASP A O 1
ATOM 1636 N N . ASP A 1 216 ? -31.271 36.033 -24.927 1.00 19.97 216 ASP A N 1
ATOM 1637 C CA . ASP A 1 216 ? -31.174 35.744 -26.365 1.00 20.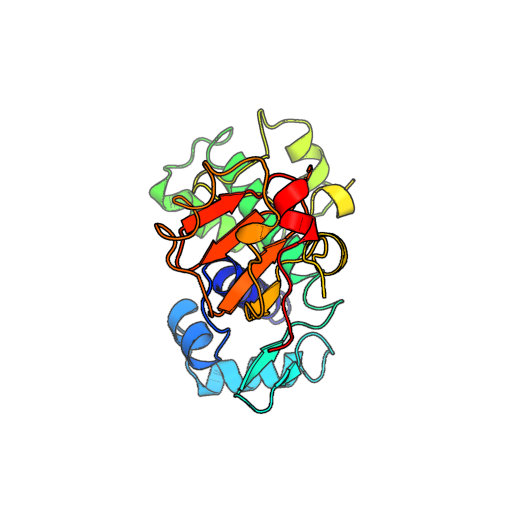00 216 ASP A CA 1
ATOM 1638 C C . ASP A 1 216 ? -29.832 35.068 -26.643 1.00 18.96 216 ASP A C 1
ATOM 1639 O O . ASP A 1 216 ? -29.778 34.106 -27.412 1.00 19.12 216 ASP A O 1
ATOM 1644 N N . LEU A 1 217 ? -28.770 35.582 -26.030 1.00 17.73 217 LEU A N 1
ATOM 1645 C CA . LEU A 1 217 ? -27.465 34.930 -26.129 1.00 18.63 217 LEU A CA 1
ATOM 1646 C C . LEU A 1 217 ? -27.418 33.627 -25.387 1.00 17.85 217 LEU A C 1
ATOM 1647 O O . LEU A 1 217 ? -26.732 32.695 -25.819 1.00 19.31 217 LEU A O 1
ATOM 1652 N N . ALA A 1 218 ? -28.074 33.561 -24.222 1.00 18.57 218 ALA A N 1
ATOM 1653 C CA . ALA A 1 218 ? -28.006 32.326 -23.419 1.00 18.95 218 ALA A CA 1
ATOM 1654 C C . ALA A 1 218 ? -28.628 31.145 -24.182 1.00 19.76 218 ALA A C 1
ATOM 1655 O O . ALA A 1 218 ? -28.259 29.997 -23.980 1.00 21.50 218 ALA A O 1
ATOM 1657 N N . HIS A 1 219 ? -29.552 31.413 -25.087 1.00 20.55 219 HIS A N 1
ATOM 1658 C CA . HIS A 1 219 ? -30.170 30.291 -25.786 1.00 21.49 219 HIS A CA 1
ATOM 1659 C C . HIS A 1 219 ? -29.448 29.870 -27.075 1.00 20.43 219 HIS A C 1
ATOM 1660 O O . HIS A 1 219 ? -29.702 28.788 -27.584 1.00 21.10 219 HIS A O 1
ATOM 1667 N N . THR A 1 220 ? -28.551 30.717 -27.584 1.00 19.39 220 THR A N 1
ATOM 1668 C CA . THR A 1 220 ? -27.858 30.413 -28.848 1.00 19.02 220 THR A CA 1
ATOM 1669 C C . THR A 1 220 ? -26.466 29.858 -28.595 1.00 17.43 220 THR A C 1
ATOM 1670 O O . THR A 1 220 ? -25.977 29.037 -29.381 1.00 16.11 220 THR A O 1
ATOM 1674 N N . ILE A 1 221 ? -25.817 30.327 -27.539 1.00 16.31 221 ILE A N 1
ATOM 1675 C CA . ILE A 1 221 ? -24.510 29.769 -27.153 1.00 16.39 221 ILE A CA 1
ATOM 1676 C C . ILE A 1 221 ? -24.690 28.289 -26.749 1.00 17.31 221 ILE A C 1
ATOM 1677 O O . ILE A 1 221 ? -25.616 27.931 -26.009 1.00 15.60 221 ILE A O 1
ATOM 1682 N N . ARG A 1 222 ? -23.810 27.446 -27.282 1.00 17.09 222 ARG A N 1
ATOM 1683 C CA . ARG A 1 222 ? -23.880 26.009 -27.069 1.00 17.90 222 ARG A CA 1
ATOM 1684 C C . ARG A 1 222 ? -22.549 25.596 -26.445 1.00 18.22 222 ARG A C 1
ATOM 1685 O O . ARG A 1 222 ? -21.515 26.211 -26.698 1.00 17.63 222 ARG A O 1
ATOM 1693 N N . ILE A 1 223 ? -22.610 24.603 -25.576 1.00 19.02 223 ILE A N 1
ATOM 1694 C CA . ILE A 1 223 ? -21.427 24.126 -24.904 1.00 20.51 223 ILE A CA 1
ATOM 1695 C C . ILE A 1 223 ? -21.420 22.595 -24.864 1.00 21.55 223 ILE A C 1
ATOM 1696 O O . ILE A 1 223 ? -22.408 21.937 -25.206 1.00 21.20 223 ILE A O 1
ATOM 1701 N N . GLU A 1 224 ? -20.294 22.056 -24.403 1.00 22.51 224 GLU A N 1
ATOM 1702 C CA A GLU A 1 224 ? -20.172 20.628 -24.180 0.50 23.49 224 GLU A CA 1
ATOM 1703 C CA B GLU A 1 224 ? -20.160 20.623 -24.183 0.50 22.94 224 GLU A CA 1
ATOM 1704 C C . GLU A 1 224 ? -19.306 20.341 -22.957 1.00 24.23 224 GLU A C 1
ATOM 1705 O O . GLU A 1 224 ? -18.603 21.225 -22.462 1.00 24.66 224 GLU A O 1
ATOM 1716 N N . GLU A 1 225 ? -19.409 19.103 -22.468 1.00 26.09 225 GLU A N 1
ATOM 1717 C CA . GLU A 1 225 ? -18.394 18.488 -21.623 1.00 28.42 225 GLU A CA 1
ATOM 1718 C C . GLU A 1 225 ? -17.643 17.521 -22.562 1.00 29.14 225 GLU A C 1
ATOM 1719 O O . GLU A 1 225 ? -18.209 16.495 -23.049 1.00 30.54 225 GLU A O 1
ATOM 1725 N N . LEU A 1 226 ? -16.408 17.891 -22.908 1.00 29.48 226 LEU A N 1
ATOM 1726 C CA . LEU A 1 226 ? -15.788 19.155 -22.482 1.00 29.74 226 LEU A CA 1
ATOM 1727 C C . LEU A 1 226 ? -14.628 19.582 -23.408 1.00 30.14 226 LEU A C 1
ATOM 1728 O O . LEU A 1 226 ? -14.760 19.668 -24.652 1.00 29.65 226 LEU A O 1
#

Foldseek 3Di:
DLQLVLLLLLLQLVVCVVQVHFQALVSSCVVVVHDSVVSVVSVVVCVVVQQWDQDPVRGTHGDPVNNLSNLQLLLQLLLQQQCCCPPVNPDNVCSNVVSSPRSSPQDLVNSVVSCVVGPDQQGRPVGHGRPCPVVSVLFQQPPADQDKDKWWWPDQPPVPDPDDPCVVLCVVQPDDGGIWIFHQDCHTWIHHNRRIDDDDVVRSGGTDTHDD

CATH classification: 1.10.10.10 (+2 more: 1.10.60.10, 2.30.30.90)

Nearest PDB structures (foldseek):
  2qq9-assembly1_A-2  TM=1.005E+00  e=8.451E-40  Corynebacterium diphtheriae
  2qqb-assembly1_A-2  TM=9.647E-01  e=4.922E-32  Corynebacterium diphtheriae
  2qqa-assembly1_A-2  TM=9.511E-01  e=7.314E-32  Corynebacterium diphtheriae
  1p92-assembly1_A  TM=6.426E-01  e=8.050E-33  Corynebacterium diphtheriae
  1g3t-assembly1_B  TM=1.002E+00  e=6.666E-21  Corynebacterium diphtheriae

Solvent-accessible surface area: 12339 Å² total; per-residue (Å²): 160,129,110,40,44,23,20,33,5,0,7,1,0,33,28,5,56,86,99,59,52,66,17,53,73,74,92,0,9,139,100,34,154,78,58,33,95,50,0,45,98,12,2,53,119,1,78,178,74,39,19,3,64,47,19,124,90,170,17,3,98,14,30,115,94,0,53,88,55,0,23,18,0,0,11,23,6,10,0,0,5,43,30,4,42,57,97,94,55,52,84,80,119,119,0,70,86,42,0,39,142,75,1,40,128,18,59,65,94,70,0,84,147,16,59,156,103,12,194,84,21,69,125,4,38,89,41,58,75,10,25,12,49,134,133,12,92,86,91,0,63,99,16,17,58,102,81,78,89,87,3,102,5,61,105,17,30,87,154,144,25,143,79,71,90,10,46,79,77,8,88,90,9,76,13,127,123,14,52,10,29,1,38,47,81,243,66,1,17,2,17,30,125,84,108,106,8,110,3,90,77,86,5,0,70,10,3,86,6,100,93,136